Protein AF-A0A969NCQ9-F1 (afdb_monomer)

Structure (mmCIF, N/CA/C/O backbone):
data_AF-A0A969NCQ9-F1
#
_entry.id   AF-A0A969NCQ9-F1
#
loop_
_atom_site.group_PDB
_atom_site.id
_atom_site.type_symbol
_atom_site.label_atom_id
_atom_site.label_alt_id
_atom_site.label_comp_id
_atom_site.label_asym_id
_atom_site.label_entity_id
_atom_site.label_seq_id
_atom_site.pdbx_PDB_ins_code
_atom_site.Cartn_x
_atom_site.Cartn_y
_atom_site.Cartn_z
_atom_site.occupancy
_atom_site.B_iso_or_equiv
_atom_site.auth_seq_id
_atom_site.auth_comp_id
_atom_site.auth_asym_id
_atom_site.auth_atom_id
_atom_site.pdbx_PDB_model_num
ATOM 1 N N . MET A 1 1 ? -3.007 -44.197 -0.235 1.00 37.41 1 MET A N 1
ATOM 2 C CA . MET A 1 1 ? -2.832 -43.528 -1.539 1.00 37.41 1 MET A CA 1
ATOM 3 C C . MET A 1 1 ? -3.555 -42.195 -1.434 1.00 37.41 1 MET A C 1
ATOM 5 O O . MET A 1 1 ? -4.775 -42.187 -1.460 1.00 37.41 1 MET A O 1
ATOM 9 N N . ALA A 1 2 ? -2.836 -41.114 -1.125 1.00 36.47 2 ALA A N 1
ATOM 10 C CA . ALA A 1 2 ? -3.434 -39.788 -0.975 1.00 36.47 2 ALA A CA 1
ATOM 11 C C . ALA A 1 2 ? -3.384 -39.079 -2.333 1.00 36.47 2 ALA A C 1
ATOM 13 O O . ALA A 1 2 ? -2.314 -38.969 -2.929 1.00 36.47 2 ALA A O 1
ATOM 14 N N . LEU A 1 3 ? -4.547 -38.668 -2.830 1.00 33.31 3 LEU A N 1
ATOM 15 C CA . LEU A 1 3 ? -4.682 -37.851 -4.029 1.00 33.31 3 LEU A CA 1
ATOM 16 C C . LEU A 1 3 ? -4.401 -36.399 -3.612 1.00 33.31 3 LEU A C 1
ATOM 18 O O . LEU A 1 3 ? -5.143 -35.843 -2.807 1.00 33.31 3 LEU A O 1
ATOM 22 N N . VAL A 1 4 ? -3.314 -35.806 -4.103 1.00 34.50 4 VAL A N 1
ATOM 23 C CA . VAL A 1 4 ? -3.016 -34.383 -3.886 1.00 34.50 4 VAL A CA 1
ATOM 24 C C . VAL A 1 4 ? -3.637 -33.607 -5.042 1.00 34.50 4 VAL A C 1
ATOM 26 O O . VAL A 1 4 ? -3.100 -33.600 -6.148 1.00 34.50 4 VAL A O 1
ATOM 29 N N . THR A 1 5 ? -4.782 -32.973 -4.808 1.00 33.50 5 THR A N 1
ATOM 30 C CA . THR A 1 5 ? -5.320 -31.947 -5.708 1.00 33.50 5 THR A CA 1
ATOM 31 C C . THR A 1 5 ? -4.762 -30.594 -5.282 1.00 33.50 5 THR A C 1
ATOM 33 O O . THR A 1 5 ? -4.817 -30.238 -4.108 1.00 33.50 5 THR A O 1
ATOM 36 N N . HIS A 1 6 ? -4.164 -29.875 -6.230 1.00 39.66 6 HIS A N 1
ATOM 37 C CA . HIS A 1 6 ? -3.589 -28.549 -6.019 1.00 39.66 6 HIS A CA 1
ATOM 38 C C . HIS A 1 6 ? -4.643 -27.549 -5.505 1.00 39.66 6 HIS A C 1
ATOM 40 O O . HIS A 1 6 ? -5.793 -27.604 -5.934 1.00 39.66 6 HIS A O 1
ATOM 46 N N . ASN A 1 7 ? -4.184 -26.610 -4.670 1.00 40.75 7 ASN A N 1
ATOM 47 C CA . ASN A 1 7 ? -4.812 -25.338 -4.269 1.00 40.75 7 ASN A CA 1
ATOM 48 C C . ASN A 1 7 ? -5.559 -25.189 -2.938 1.00 40.75 7 ASN A C 1
ATOM 50 O O . ASN A 1 7 ? -6.128 -24.124 -2.732 1.00 40.75 7 ASN A O 1
ATOM 54 N N . GLU A 1 8 ? -5.439 -26.091 -1.962 1.00 42.38 8 GLU A N 1
ATOM 55 C CA . GLU A 1 8 ? -5.785 -25.710 -0.581 1.00 42.38 8 GLU A CA 1
ATOM 56 C C . GLU A 1 8 ? -4.745 -26.191 0.432 1.00 42.38 8 GLU A C 1
ATOM 58 O O . GLU A 1 8 ? -4.341 -27.353 0.458 1.00 42.38 8 GLU A O 1
ATOM 63 N N . SER A 1 9 ? -4.300 -25.263 1.280 1.00 48.94 9 SER A N 1
ATOM 64 C CA . SER A 1 9 ? -3.399 -25.440 2.424 1.00 48.94 9 SER A CA 1
ATOM 65 C C . SER A 1 9 ? -4.091 -26.186 3.578 1.00 48.94 9 SER A C 1
ATOM 67 O O . SER A 1 9 ? -4.134 -25.729 4.722 1.00 48.94 9 SER A O 1
ATOM 69 N N . ILE A 1 10 ? -4.652 -27.355 3.264 1.00 50.53 10 ILE A N 1
ATOM 70 C CA . ILE A 1 10 ? -5.354 -28.232 4.195 1.00 50.53 10 ILE A CA 1
ATOM 71 C C . ILE A 1 10 ? -4.662 -29.593 4.196 1.00 50.53 10 ILE A C 1
ATOM 73 O O . ILE A 1 10 ? -4.595 -30.283 3.180 1.00 50.53 10 ILE A O 1
ATOM 77 N N . LEU A 1 11 ? -4.162 -29.996 5.363 1.00 53.16 11 LEU A N 1
ATOM 78 C CA . LEU A 1 11 ? -3.717 -31.366 5.601 1.00 53.16 11 LEU A CA 1
ATOM 79 C C . LEU A 1 11 ? -4.838 -32.135 6.297 1.00 53.16 11 LEU A C 1
ATOM 81 O O . LEU A 1 11 ? -5.442 -31.647 7.252 1.00 53.16 11 LEU A O 1
ATOM 85 N N . SER A 1 12 ? -5.099 -33.356 5.835 1.00 46.34 12 SER A N 1
ATOM 86 C CA . SER A 1 12 ? -5.949 -34.307 6.549 1.00 46.34 12 SER A CA 1
ATOM 87 C C . SER A 1 12 ? -5.076 -35.179 7.446 1.00 46.34 12 SER A C 1
ATOM 89 O O . SER A 1 12 ? -4.226 -35.919 6.948 1.00 46.34 12 SER A O 1
ATOM 91 N N . LEU A 1 13 ? -5.297 -35.116 8.760 1.00 47.00 13 LEU A N 1
ATOM 92 C CA . LEU A 1 13 ? -4.753 -36.084 9.711 1.00 47.00 13 LEU A CA 1
ATOM 93 C C . LEU A 1 13 ? -5.924 -36.774 10.412 1.00 47.00 13 LEU A C 1
ATOM 95 O O . LEU A 1 13 ? -6.706 -36.129 11.104 1.00 47.00 13 LEU A O 1
ATOM 99 N N . ASN A 1 14 ? -6.066 -38.085 10.213 1.00 66.56 14 ASN A N 1
ATOM 100 C CA . ASN A 1 14 ? -7.144 -38.897 10.796 1.00 66.56 14 ASN A CA 1
ATOM 101 C C . ASN A 1 14 ? -8.564 -38.350 10.533 1.00 66.56 14 ASN A C 1
ATOM 103 O O . ASN A 1 14 ? -9.433 -38.429 11.397 1.00 66.56 14 ASN A O 1
ATOM 107 N N . GLY A 1 15 ? -8.804 -37.775 9.349 1.00 65.06 15 GLY A N 1
ATOM 108 C CA . GLY A 1 15 ? -10.115 -37.225 8.981 1.00 65.06 15 GLY A CA 1
ATOM 109 C C . GLY A 1 15 ? -10.409 -35.830 9.543 1.00 65.06 15 GLY A C 1
ATOM 110 O O . GLY A 1 15 ? -11.469 -35.283 9.255 1.00 65.06 15 GLY A O 1
ATOM 111 N N . ILE A 1 16 ? -9.474 -35.226 10.283 1.00 62.09 16 ILE A N 1
ATOM 112 C CA . ILE A 1 16 ? -9.553 -33.830 10.718 1.00 62.09 16 ILE A CA 1
ATOM 113 C C . ILE A 1 16 ? -8.814 -32.968 9.695 1.00 62.09 16 ILE A C 1
ATOM 115 O O . ILE A 1 16 ? -7.641 -33.207 9.398 1.00 62.09 16 ILE A O 1
ATOM 119 N N . LEU A 1 17 ? -9.512 -31.969 9.152 1.00 58.06 17 LEU A N 1
ATOM 120 C CA . LEU A 1 17 ? -8.912 -30.935 8.316 1.00 58.06 17 LEU A CA 1
ATOM 121 C C . LEU A 1 17 ? -8.164 -29.962 9.229 1.00 58.06 17 LEU A C 1
ATOM 123 O O . LEU A 1 17 ? -8.775 -29.228 10.004 1.00 58.06 17 LEU A O 1
ATOM 127 N N . ILE A 1 18 ? -6.838 -29.972 9.152 1.00 49.75 18 ILE A N 1
ATOM 128 C CA . ILE A 1 18 ? -5.992 -29.013 9.853 1.00 49.75 18 ILE A CA 1
ATOM 129 C C . ILE A 1 18 ? -5.684 -27.897 8.860 1.00 49.75 18 ILE A C 1
ATOM 131 O O . ILE A 1 18 ? -4.957 -28.104 7.884 1.00 49.75 18 ILE A O 1
ATOM 135 N N . LYS A 1 19 ? -6.242 -26.708 9.110 1.00 51.62 19 LYS A N 1
ATOM 136 C CA . LYS A 1 19 ? -5.801 -25.484 8.440 1.00 51.62 19 LYS A CA 1
ATOM 137 C C . LYS A 1 19 ? -4.387 -25.204 8.939 1.00 51.62 19 LYS A C 1
ATOM 139 O O . LYS A 1 19 ? -4.197 -24.981 10.136 1.00 51.62 19 LYS A O 1
ATOM 144 N N . LEU A 1 20 ? -3.397 -25.289 8.050 1.00 48.31 20 LEU A N 1
ATOM 145 C CA . LEU A 1 20 ? -2.032 -24.894 8.395 1.00 48.31 20 LEU A CA 1
ATOM 146 C C . LEU A 1 20 ? -2.060 -23.444 8.913 1.00 48.31 20 LEU A C 1
ATOM 148 O O . LEU A 1 20 ? -2.846 -22.643 8.394 1.00 48.31 20 LEU A O 1
ATOM 152 N N . PRO A 1 21 ? -1.260 -23.094 9.939 1.00 46.47 21 PRO A N 1
ATOM 153 C CA . PRO A 1 21 ? -1.206 -21.720 10.416 1.00 46.47 21 PRO A CA 1
ATOM 154 C C . PRO A 1 21 ? -0.873 -20.808 9.233 1.00 46.47 21 PRO A C 1
ATOM 156 O O . PRO A 1 21 ? 0.060 -21.090 8.476 1.00 46.47 21 PRO A O 1
ATOM 159 N N . LEU A 1 22 ? -1.677 -19.754 9.042 1.00 51.75 22 LEU A N 1
ATOM 160 C CA . LEU A 1 22 ? -1.402 -18.747 8.022 1.00 51.75 22 LEU A CA 1
ATOM 161 C C . LEU A 1 22 ? 0.038 -18.263 8.194 1.00 51.75 22 LEU A C 1
ATOM 163 O O . LEU A 1 22 ? 0.516 -18.082 9.316 1.00 51.75 22 LEU A O 1
ATOM 167 N N . LYS A 1 23 ? 0.728 -18.048 7.075 1.00 51.56 23 LYS A N 1
ATOM 168 C CA . LYS A 1 23 ? 2.059 -17.453 7.067 1.00 51.56 23 LYS A CA 1
ATOM 169 C C . LYS A 1 23 ? 1.914 -15.981 7.462 1.00 51.56 23 LYS A C 1
ATOM 171 O O . LYS A 1 23 ? 1.743 -15.120 6.605 1.00 51.56 23 LYS A O 1
ATOM 176 N N . ILE A 1 24 ? 1.903 -15.705 8.763 1.00 56.97 24 ILE A N 1
ATOM 177 C CA . ILE A 1 24 ? 1.955 -14.344 9.292 1.00 56.97 24 ILE A CA 1
ATOM 178 C C . ILE A 1 24 ? 3.405 -13.899 9.136 1.00 56.97 24 ILE A C 1
ATOM 180 O O . ILE A 1 24 ? 4.281 -14.372 9.855 1.00 56.97 24 ILE A O 1
ATOM 184 N N . LYS A 1 25 ? 3.662 -13.050 8.144 1.00 74.00 25 LYS A N 1
ATOM 185 C CA . LYS A 1 25 ? 4.915 -12.307 8.047 1.00 74.00 25 LYS A CA 1
ATOM 186 C C . LYS A 1 25 ? 4.631 -10.881 8.470 1.00 74.00 25 LYS A C 1
ATOM 188 O O . LYS A 1 25 ? 3.721 -10.258 7.922 1.00 74.00 25 LYS A O 1
ATOM 193 N N . GLU A 1 26 ? 5.393 -10.373 9.425 1.00 89.88 26 GLU A N 1
ATOM 194 C CA . GLU A 1 26 ? 5.313 -8.958 9.751 1.00 89.88 26 GLU A CA 1
ATOM 195 C C . GLU A 1 26 ? 5.930 -8.161 8.598 1.00 89.88 26 GLU A C 1
ATOM 197 O O . GLU A 1 26 ? 7.025 -8.464 8.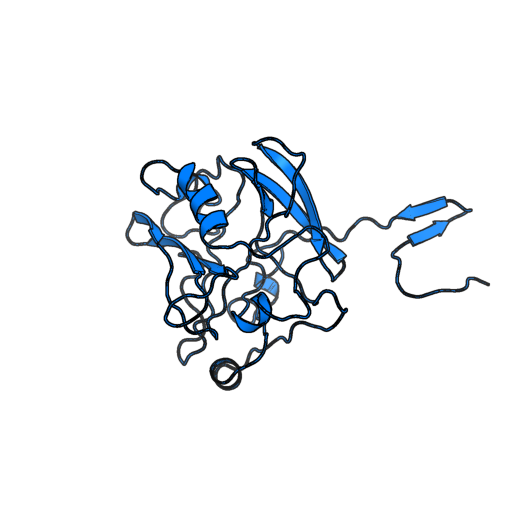130 1.00 89.88 26 GLU A O 1
ATOM 202 N N . VAL A 1 27 ? 5.190 -7.191 8.069 1.00 95.12 27 VAL A N 1
ATOM 203 C CA . VAL A 1 27 ? 5.648 -6.371 6.943 1.00 95.12 27 VAL A CA 1
ATOM 204 C C . VAL A 1 27 ? 6.540 -5.267 7.479 1.00 95.12 27 VAL A C 1
ATOM 206 O O . VAL A 1 27 ? 6.056 -4.475 8.275 1.00 95.12 27 VAL A O 1
ATOM 209 N N . LYS A 1 28 ? 7.783 -5.159 6.998 1.00 96.69 28 LYS A N 1
ATOM 210 C CA . LYS A 1 28 ? 8.692 -4.051 7.318 1.00 96.69 28 LYS A CA 1
ATOM 211 C C . LYS A 1 28 ? 8.273 -2.789 6.556 1.00 96.69 28 LYS A C 1
ATOM 213 O O . LYS A 1 28 ? 7.539 -1.983 7.114 1.00 96.69 28 LYS A O 1
ATOM 218 N N . TYR A 1 29 ? 8.627 -2.663 5.275 1.00 98.06 29 TYR A N 1
ATOM 219 C CA . TYR A 1 29 ? 8.169 -1.565 4.407 1.00 98.06 29 TYR A CA 1
ATOM 220 C C . TYR A 1 29 ? 7.165 -2.008 3.334 1.00 98.06 29 TYR A C 1
ATOM 222 O O . TYR A 1 29 ? 6.459 -1.169 2.776 1.00 98.06 29 TYR A O 1
ATOM 230 N N . GLY A 1 30 ? 7.044 -3.313 3.081 1.00 98.25 30 GLY A N 1
ATOM 231 C CA . GLY A 1 30 ? 6.238 -3.847 1.982 1.00 98.25 30 GLY A CA 1
ATOM 232 C C . GLY A 1 30 ? 6.909 -3.657 0.621 1.00 98.25 30 GLY A C 1
ATOM 233 O O . GLY A 1 30 ? 8.113 -3.416 0.539 1.00 98.25 30 GLY A O 1
ATOM 234 N N . TYR A 1 31 ? 6.130 -3.805 -0.450 1.00 98.62 31 TYR A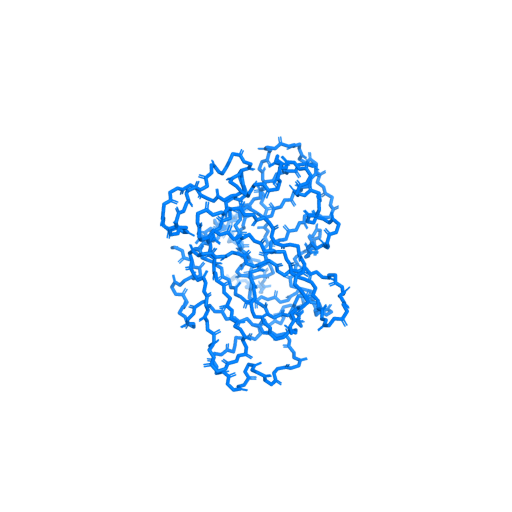 N 1
ATOM 235 C CA . TYR A 1 31 ? 6.598 -3.522 -1.808 1.00 98.62 31 TYR A CA 1
ATOM 236 C C . TYR A 1 31 ? 6.151 -2.133 -2.269 1.00 98.62 31 TYR A C 1
ATOM 238 O O . TYR A 1 31 ? 5.121 -1.609 -1.840 1.00 98.62 31 TYR A O 1
ATOM 246 N N . LEU A 1 32 ? 6.917 -1.582 -3.204 1.00 98.56 32 LEU A N 1
ATOM 247 C CA . LEU A 1 32 ? 6.599 -0.382 -3.960 1.00 98.56 32 LEU A CA 1
ATOM 248 C C . LEU A 1 32 ? 6.029 -0.801 -5.315 1.00 98.56 32 LEU A C 1
ATOM 250 O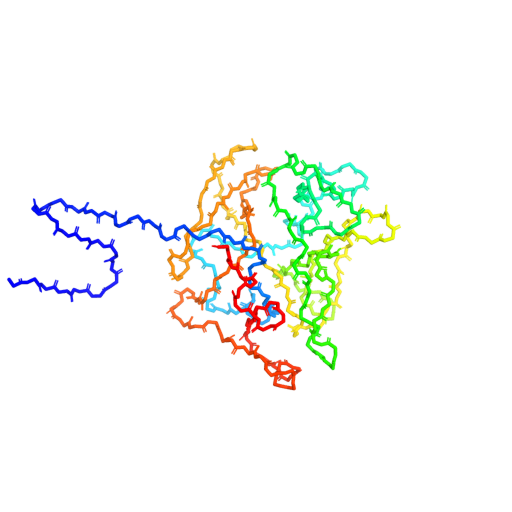 O . LEU A 1 32 ? 6.673 -1.549 -6.046 1.00 98.56 32 LEU A O 1
ATOM 254 N N . TYR A 1 33 ? 4.833 -0.325 -5.647 1.00 98.31 33 TYR A N 1
ATOM 255 C CA . TYR A 1 33 ? 4.106 -0.647 -6.874 1.00 98.31 33 TYR A CA 1
ATOM 256 C C . TYR A 1 33 ? 3.938 0.605 -7.727 1.00 98.31 33 TYR A C 1
ATOM 258 O O . TYR A 1 33 ? 3.664 1.693 -7.209 1.00 98.31 33 TYR A O 1
ATOM 266 N N . ASN A 1 34 ? 4.057 0.443 -9.041 1.00 96.25 34 ASN A N 1
ATOM 267 C CA . ASN A 1 34 ? 3.700 1.496 -9.986 1.00 96.25 34 ASN A CA 1
ATOM 268 C C . ASN A 1 34 ? 2.167 1.600 -10.161 1.00 96.25 34 ASN A C 1
ATOM 270 O O . ASN A 1 34 ? 1.417 0.711 -9.742 1.00 96.25 34 ASN A O 1
ATOM 274 N N . SER A 1 35 ? 1.673 2.678 -10.782 1.00 95.19 35 SER A N 1
ATOM 275 C CA . SER A 1 35 ? 0.229 2.868 -10.995 1.00 95.19 35 SER A CA 1
ATOM 276 C C . SER A 1 35 ? -0.375 1.754 -11.846 1.00 95.19 35 SER A C 1
ATOM 278 O O . SER A 1 35 ? -1.494 1.316 -11.589 1.00 95.19 35 SER A O 1
ATOM 280 N N . PHE A 1 36 ? 0.364 1.260 -12.842 1.00 96.31 36 PHE A N 1
ATOM 281 C CA . PHE A 1 36 ? -0.119 0.212 -13.738 1.00 96.31 36 PHE A CA 1
ATOM 282 C C . PHE A 1 36 ? -0.460 -1.080 -12.989 1.00 96.31 36 PHE A C 1
ATOM 284 O O . PHE A 1 36 ? -1.421 -1.745 -13.358 1.00 96.31 36 PHE A O 1
ATOM 291 N N . ALA A 1 37 ? 0.270 -1.425 -11.922 1.00 98.06 37 ALA A N 1
ATOM 292 C CA . ALA A 1 37 ? -0.047 -2.591 -11.099 1.00 98.06 37 ALA A CA 1
ATOM 293 C C . ALA A 1 37 ? -1.336 -2.385 -10.298 1.00 98.06 37 ALA A C 1
ATOM 295 O O . ALA A 1 37 ? -2.136 -3.306 -10.149 1.00 98.06 37 ALA A O 1
ATOM 296 N N . VAL A 1 38 ? -1.534 -1.160 -9.823 1.00 96.50 38 VAL A N 1
ATOM 297 C CA . VAL A 1 38 ? -2.662 -0.744 -8.990 1.00 96.50 38 VAL A CA 1
ATOM 298 C C . VAL A 1 38 ? -3.982 -0.730 -9.760 1.00 96.50 38 VAL A C 1
ATOM 300 O O . VAL A 1 38 ? -5.026 -1.050 -9.190 1.00 96.50 38 VAL A O 1
ATOM 303 N N . VAL A 1 39 ? -3.943 -0.380 -11.048 1.00 96.38 39 VAL A N 1
ATOM 304 C CA . VAL A 1 39 ? -5.138 -0.275 -11.905 1.00 96.38 39 VAL A CA 1
ATOM 305 C C . VAL A 1 39 ? -5.285 -1.408 -12.916 1.00 96.38 39 VAL A C 1
ATOM 307 O O . VAL A 1 39 ? -6.169 -1.363 -13.772 1.00 96.38 39 VAL A O 1
ATOM 310 N N . ASP A 1 40 ? -4.432 -2.427 -12.826 1.00 98.25 40 ASP A N 1
ATOM 311 C CA . ASP A 1 40 ? -4.492 -3.594 -13.699 1.00 98.25 40 ASP A CA 1
ATOM 312 C C . ASP A 1 40 ? -5.845 -4.311 -13.559 1.00 98.25 40 ASP A C 1
ATOM 314 O O . ASP A 1 40 ? -6.331 -4.567 -12.454 1.00 98.25 40 ASP A O 1
ATOM 318 N N . ALA A 1 41 ? -6.444 -4.691 -14.689 1.00 97.81 41 ALA A N 1
ATOM 319 C CA . ALA A 1 41 ? -7.736 -5.375 -14.727 1.00 97.81 41 ALA A CA 1
ATOM 320 C C . ALA A 1 41 ? -7.718 -6.761 -14.055 1.00 97.81 41 ALA A C 1
ATOM 322 O O . ALA A 1 41 ? -8.776 -7.280 -13.695 1.00 97.81 41 ALA A O 1
ATOM 323 N N . ARG A 1 42 ? -6.536 -7.367 -13.881 1.00 98.38 42 ARG A N 1
ATOM 324 C CA . ARG A 1 42 ? -6.363 -8.635 -13.159 1.00 98.38 42 ARG A CA 1
ATOM 325 C C . ARG A 1 42 ? -6.505 -8.478 -11.642 1.00 98.38 42 ARG A C 1
ATOM 327 O O . ARG A 1 42 ? -6.676 -9.490 -10.970 1.00 98.38 42 ARG A O 1
ATOM 334 N N . ASP A 1 43 ? -6.500 -7.237 -11.148 1.00 98.12 43 ASP A N 1
ATOM 335 C CA . ASP A 1 43 ? -6.769 -6.808 -9.772 1.00 98.12 43 ASP A CA 1
ATOM 336 C C . ASP A 1 43 ? -5.806 -7.405 -8.731 1.00 98.12 43 ASP A C 1
ATOM 338 O O . ASP A 1 43 ? -5.819 -8.597 -8.434 1.00 98.12 43 ASP A O 1
ATOM 342 N N . MET A 1 44 ? -4.966 -6.562 -8.131 1.00 98.12 44 MET A N 1
ATOM 343 C CA . MET A 1 44 ? -4.012 -6.986 -7.097 1.00 98.12 44 MET A CA 1
ATOM 344 C C . MET A 1 44 ? -4.669 -7.303 -5.743 1.00 98.12 44 MET A C 1
ATOM 346 O O . MET A 1 44 ? -3.986 -7.641 -4.786 1.00 98.12 44 MET A O 1
ATOM 350 N N . THR A 1 45 ? -5.987 -7.154 -5.618 1.00 98.19 45 THR A N 1
ATOM 351 C CA . THR A 1 45 ? -6.704 -7.345 -4.355 1.00 98.19 45 THR A CA 1
ATOM 352 C C . THR A 1 45 ? -7.518 -8.631 -4.365 1.00 98.19 45 THR A C 1
ATOM 354 O O . THR A 1 45 ? -8.046 -9.037 -5.402 1.00 98.19 45 THR A O 1
ATOM 357 N N . ASN A 1 46 ? -7.697 -9.260 -3.207 1.00 97.06 46 ASN A N 1
ATOM 358 C CA . ASN A 1 46 ? -8.649 -10.358 -3.057 1.00 97.06 46 ASN A CA 1
ATOM 359 C C . ASN A 1 46 ? -10.101 -9.833 -2.974 1.00 97.06 46 ASN A C 1
ATOM 361 O O . ASN A 1 46 ? -10.353 -8.647 -2.756 1.00 97.06 46 ASN A O 1
ATOM 365 N N . VAL A 1 47 ? -11.078 -10.722 -3.152 1.00 96.75 47 VAL A N 1
ATOM 366 C CA . VAL A 1 47 ? -12.513 -10.411 -3.159 1.00 96.75 47 VAL A CA 1
ATOM 367 C C . VAL A 1 47 ? -12.930 -9.646 -1.897 1.00 96.75 47 VAL A C 1
ATOM 369 O O . VAL A 1 47 ? -12.589 -10.014 -0.774 1.00 96.75 47 VAL A O 1
ATOM 372 N N . GLY A 1 48 ? -13.716 -8.583 -2.089 1.00 97.88 48 GLY A N 1
ATOM 373 C CA . GLY A 1 48 ? -14.221 -7.734 -1.005 1.00 97.88 48 GLY A CA 1
ATOM 374 C C . GLY A 1 48 ? -13.271 -6.608 -0.587 1.00 97.88 48 GLY A C 1
ATOM 375 O O . GLY A 1 48 ? -13.637 -5.804 0.272 1.00 97.88 48 GLY A O 1
ATOM 376 N N . TRP A 1 49 ? -12.096 -6.516 -1.208 1.00 98.69 49 TRP A N 1
ATOM 377 C CA . TRP A 1 49 ? -11.110 -5.463 -0.987 1.00 98.69 49 TRP A CA 1
ATOM 378 C C . TRP A 1 49 ? -10.901 -4.634 -2.249 1.00 98.69 49 TRP A C 1
ATOM 380 O O . TRP A 1 49 ? -11.288 -5.025 -3.346 1.00 98.69 49 TRP A O 1
ATOM 390 N N . THR A 1 50 ? -10.344 -3.441 -2.077 1.00 98.50 50 THR A N 1
ATOM 391 C CA . THR A 1 50 ? -9.990 -2.555 -3.181 1.00 98.50 50 THR A CA 1
ATOM 392 C C . THR A 1 50 ? -8.810 -1.680 -2.793 1.00 98.50 50 THR A C 1
ATOM 394 O O . THR A 1 50 ? -8.638 -1.318 -1.626 1.00 98.50 50 THR A O 1
ATOM 397 N N . VAL A 1 51 ? -8.038 -1.262 -3.793 1.00 98.31 51 VAL A N 1
ATOM 398 C CA . VAL A 1 51 ? -7.169 -0.092 -3.659 1.00 98.31 51 VAL A CA 1
ATOM 399 C C . VAL A 1 51 ? -8.061 1.129 -3.375 1.00 98.31 51 VAL A C 1
ATOM 401 O O . VAL A 1 51 ? -9.119 1.259 -4.011 1.00 98.31 51 VAL A O 1
ATOM 404 N N . PRO A 1 52 ? -7.691 1.993 -2.418 1.00 97.06 52 PRO A N 1
ATOM 405 C CA . PRO A 1 52 ? -8.441 3.192 -2.078 1.00 97.06 52 PRO A CA 1
ATOM 406 C C . PRO A 1 52 ? -8.451 4.211 -3.213 1.00 97.06 52 PRO A C 1
ATOM 408 O O . PRO A 1 52 ? -7.558 4.273 -4.061 1.00 97.06 52 PRO A O 1
ATOM 411 N N . THR A 1 53 ? -9.496 5.021 -3.203 1.00 95.31 53 THR A N 1
ATOM 412 C CA . THR A 1 53 ? -9.620 6.251 -3.982 1.00 95.31 53 THR A CA 1
ATOM 413 C C . THR A 1 53 ? -9.137 7.454 -3.169 1.00 95.31 53 THR A C 1
ATOM 415 O O . THR A 1 53 ? -8.798 7.340 -1.993 1.00 95.31 53 THR A O 1
ATOM 418 N N . GLU A 1 54 ? -9.117 8.625 -3.792 1.00 92.38 54 GLU A N 1
ATOM 419 C CA . GLU A 1 54 ? -8.866 9.902 -3.130 1.00 92.38 54 GLU A CA 1
ATOM 420 C C . GLU A 1 54 ? -9.923 10.193 -2.061 1.00 92.38 54 GLU A C 1
ATOM 422 O O . GLU A 1 54 ? -9.551 10.553 -0.952 1.00 92.38 54 GLU A O 1
ATOM 427 N N . GLU A 1 55 ? -11.209 9.958 -2.336 1.00 93.31 55 GLU A N 1
ATOM 428 C CA . GLU A 1 55 ? -12.288 10.135 -1.347 1.00 93.31 55 GLU A CA 1
ATOM 429 C C . GLU A 1 55 ? -12.103 9.218 -0.126 1.00 93.31 55 GLU A C 1
ATOM 431 O O . GLU A 1 55 ? -12.362 9.605 1.019 1.00 93.31 55 GLU A O 1
ATOM 436 N N . ASP A 1 56 ? -11.590 8.005 -0.354 1.00 95.94 56 ASP A N 1
ATOM 437 C CA . ASP A 1 56 ? -11.262 7.085 0.734 1.00 95.94 56 ASP A CA 1
ATOM 438 C C . ASP A 1 56 ? -10.126 7.654 1.598 1.00 95.94 56 ASP A C 1
ATOM 440 O O . ASP A 1 56 ? -10.208 7.623 2.825 1.00 95.94 56 ASP A O 1
ATOM 444 N N . MET A 1 57 ? -9.089 8.226 0.979 1.00 94.25 57 MET A N 1
ATOM 445 C CA . MET A 1 57 ? -7.993 8.873 1.709 1.00 94.25 57 MET A CA 1
ATOM 446 C C . MET A 1 57 ? -8.443 10.163 2.410 1.00 94.25 57 MET A C 1
ATOM 448 O O . MET A 1 57 ? -8.074 10.399 3.555 1.00 94.25 57 MET A O 1
ATOM 452 N N . GLN A 1 58 ? -9.321 10.963 1.808 1.00 91.75 58 GLN A N 1
ATOM 453 C CA . GLN A 1 58 ? -9.912 12.133 2.469 1.00 91.75 58 GLN A CA 1
ATOM 454 C C . GLN A 1 58 ? -10.699 11.734 3.727 1.00 91.75 58 GLN A C 1
ATOM 456 O O . GLN A 1 58 ? -10.698 12.461 4.721 1.00 91.75 58 GLN A O 1
ATOM 461 N N . SER A 1 59 ? -11.304 10.541 3.742 1.00 93.19 59 SER A N 1
ATOM 462 C CA . SER A 1 59 ? -11.986 10.013 4.930 1.00 93.19 59 SER A CA 1
ATOM 463 C C . SER A 1 59 ? -11.026 9.715 6.090 1.00 93.19 59 SER A C 1
ATOM 465 O O . SER A 1 59 ? -11.433 9.842 7.24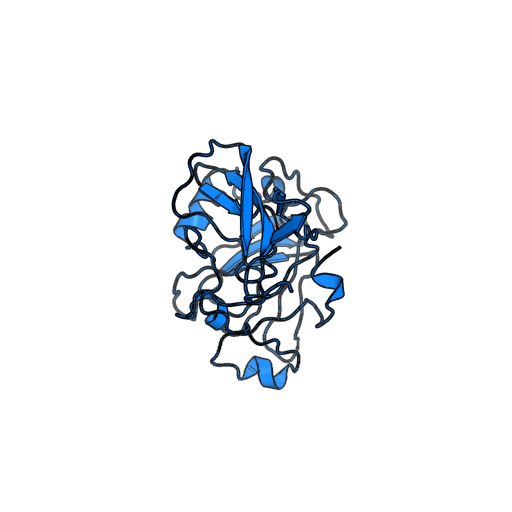7 1.00 93.19 59 SER A O 1
ATOM 467 N N . ILE A 1 60 ? -9.763 9.354 5.813 1.00 91.19 60 ILE A N 1
ATOM 468 C CA . ILE A 1 60 ? -8.728 9.207 6.852 1.00 91.19 60 ILE A CA 1
ATOM 469 C C . ILE A 1 60 ? -8.186 10.566 7.302 1.00 91.19 60 ILE A C 1
ATOM 471 O O . ILE A 1 60 ? -7.928 10.768 8.483 1.00 91.19 60 ILE A O 1
ATOM 475 N N . GLN A 1 61 ? -8.067 11.529 6.390 1.00 89.81 61 GLN A N 1
ATOM 476 C CA . GLN A 1 61 ? -7.614 12.882 6.712 1.00 89.81 61 GLN A CA 1
ATOM 477 C C . GLN A 1 61 ? -8.630 13.629 7.586 1.00 89.81 61 GLN A C 1
ATOM 479 O O . GLN A 1 61 ? -8.244 14.355 8.495 1.00 89.81 61 GLN A O 1
ATOM 484 N N . ALA A 1 62 ? -9.927 13.389 7.379 1.00 91.25 62 ALA A N 1
ATOM 485 C CA . ALA A 1 62 ? -11.009 14.017 8.136 1.00 91.25 62 ALA A CA 1
ATOM 486 C C . ALA A 1 62 ? -11.017 13.681 9.641 1.00 91.25 62 ALA A C 1
ATOM 488 O O . ALA A 1 62 ? -11.686 14.371 10.409 1.00 91.25 62 ALA A O 1
ATOM 489 N N . VAL A 1 63 ? -10.296 12.638 10.077 1.00 91.19 63 VAL A N 1
ATOM 490 C CA . VAL A 1 63 ? -10.126 12.326 11.508 1.00 91.19 63 VAL A CA 1
ATOM 491 C C . VAL A 1 63 ? -8.868 12.942 12.125 1.00 91.19 63 VAL A C 1
ATOM 493 O O . VAL A 1 63 ? -8.644 12.787 13.325 1.00 91.19 63 VAL A O 1
ATOM 496 N N . LEU A 1 64 ? -8.049 13.634 11.330 1.00 90.19 64 LEU A N 1
ATOM 497 C CA . LEU A 1 64 ? -6.843 14.313 11.792 1.00 90.19 64 LEU A CA 1
ATOM 498 C C . LEU A 1 64 ? -7.153 15.762 12.170 1.00 90.19 64 LEU A C 1
ATOM 500 O O . LEU A 1 64 ? -7.939 16.450 11.519 1.00 90.19 64 LEU A O 1
ATOM 504 N N . THR A 1 65 ? -6.481 16.258 13.205 1.00 86.56 65 THR A N 1
ATOM 505 C CA . THR A 1 65 ? -6.528 17.677 13.572 1.00 86.56 65 THR A CA 1
ATOM 506 C C . THR A 1 65 ? -5.463 18.426 12.775 1.00 86.56 65 THR A C 1
ATOM 508 O O . THR A 1 65 ? -4.311 18.006 12.760 1.00 86.56 65 THR A O 1
ATOM 511 N N . ASN A 1 66 ? -5.830 19.529 12.113 1.00 79.81 66 ASN A N 1
ATOM 512 C CA . ASN A 1 66 ? -4.910 20.383 11.339 1.00 79.81 66 ASN A CA 1
ATOM 513 C C . ASN A 1 66 ? -4.048 19.639 10.293 1.00 79.81 66 ASN A C 1
ATOM 515 O O . ASN A 1 66 ? -2.959 20.101 9.967 1.00 79.81 66 ASN A O 1
ATOM 519 N N . ASN A 1 67 ? -4.522 18.503 9.763 1.00 72.94 67 ASN A N 1
ATOM 520 C CA . ASN A 1 67 ? -3.774 17.632 8.841 1.00 72.94 67 ASN A CA 1
ATOM 521 C C . ASN A 1 67 ? -2.439 17.097 9.393 1.00 72.94 67 ASN A C 1
ATOM 523 O O . ASN A 1 67 ? -1.561 16.700 8.624 1.00 72.94 67 ASN A O 1
ATOM 527 N N . GLU A 1 68 ? -2.288 17.047 10.716 1.00 86.00 68 GLU A N 1
ATOM 528 C CA . GLU A 1 68 ? -1.111 16.462 11.347 1.00 86.00 68 GLU A CA 1
ATOM 529 C C . GLU A 1 68 ? -1.151 14.934 11.242 1.00 86.00 68 GLU A C 1
ATOM 531 O O . GLU A 1 68 ? -2.087 14.281 11.710 1.00 86.00 68 GLU A O 1
ATOM 536 N N . ALA A 1 69 ? -0.112 14.346 10.646 1.00 88.06 69 ALA A N 1
ATOM 537 C CA . ALA A 1 69 ? -0.067 12.912 10.365 1.00 88.06 69 ALA A CA 1
ATOM 538 C C . ALA A 1 69 ? 0.329 12.036 11.572 1.00 88.06 69 ALA A C 1
ATOM 540 O O . ALA A 1 69 ? 0.228 10.809 11.491 1.00 88.06 69 ALA A O 1
ATOM 541 N N . PHE A 1 70 ? 0.721 12.637 12.708 1.00 89.31 70 PHE A N 1
ATOM 542 C CA . PHE A 1 70 ? 1.149 11.913 13.916 1.00 89.31 70 PHE A CA 1
ATOM 543 C C . PHE A 1 70 ? 0.238 10.745 14.321 1.00 89.31 70 PHE A C 1
ATOM 545 O O . PHE A 1 70 ? 0.773 9.686 14.654 1.00 89.31 70 PHE A O 1
ATOM 552 N N . PRO A 1 71 ? -1.106 10.875 14.286 1.00 93.50 71 PRO A N 1
ATOM 553 C CA . PRO A 1 71 ? -2.009 9.796 14.682 1.00 93.50 71 PRO A CA 1
ATOM 554 C C . PRO A 1 71 ? -1.930 8.535 13.810 1.00 93.50 71 PRO A C 1
ATOM 556 O O . PRO A 1 71 ? -2.325 7.462 14.267 1.00 93.50 71 PRO A O 1
ATOM 559 N N . LEU A 1 72 ? -1.449 8.661 12.569 1.00 94.25 72 LEU A N 1
ATOM 560 C CA . LEU A 1 72 ? -1.317 7.567 11.601 1.00 94.25 72 LEU A CA 1
ATOM 561 C C . LEU A 1 72 ? 0.070 6.922 11.624 1.00 94.25 72 LEU A C 1
ATOM 563 O O . LEU A 1 72 ? 0.208 5.733 11.335 1.00 94.25 72 LEU A O 1
ATOM 567 N N . MET A 1 73 ? 1.092 7.727 11.907 1.00 93.12 73 MET A N 1
ATOM 568 C CA . MET A 1 73 ? 2.500 7.346 11.862 1.00 93.12 73 MET A CA 1
ATOM 569 C C . MET A 1 73 ? 2.853 6.386 12.992 1.00 93.12 73 MET A C 1
ATOM 571 O O . MET A 1 73 ? 2.439 6.590 14.131 1.00 93.12 73 MET A O 1
ATOM 575 N N . GLU A 1 74 ? 3.649 5.365 12.687 1.00 93.38 74 GLU A N 1
ATOM 576 C CA . GLU A 1 74 ? 4.220 4.469 13.686 1.00 93.38 74 GLU A CA 1
ATOM 577 C C . GLU A 1 74 ? 5.100 5.225 14.688 1.00 93.38 74 GLU A C 1
ATOM 579 O O . GLU A 1 74 ? 5.793 6.184 14.345 1.00 93.38 74 GLU A O 1
ATOM 584 N N . SER A 1 75 ? 5.044 4.801 15.949 1.00 90.56 75 SER A N 1
ATOM 585 C CA . SER A 1 75 ? 5.831 5.401 17.021 1.00 90.56 75 SER A CA 1
ATOM 586 C C . SER A 1 75 ? 7.286 4.949 17.000 1.00 90.56 75 SER A C 1
ATOM 588 O O . SER A 1 75 ? 7.615 3.865 16.529 1.00 90.56 75 SER A O 1
ATOM 590 N N . GLY A 1 76 ? 8.156 5.766 17.594 1.00 88.44 76 GLY A N 1
ATOM 591 C CA . GLY A 1 76 ? 9.599 5.535 17.591 1.00 88.44 76 GLY A CA 1
ATOM 592 C C . GLY A 1 76 ? 10.277 6.056 16.325 1.00 88.44 76 GLY A C 1
ATOM 593 O 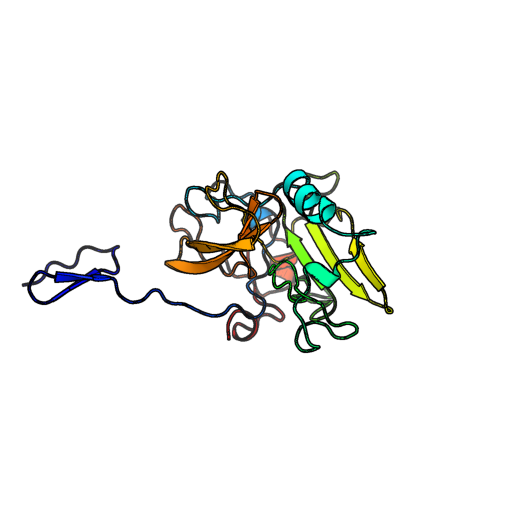O . GLY A 1 76 ? 9.630 6.542 15.402 1.00 88.44 76 GLY A O 1
ATOM 594 N N . THR A 1 77 ? 11.607 5.997 16.321 1.00 87.56 77 THR A N 1
ATOM 595 C CA . THR A 1 77 ? 12.458 6.586 15.273 1.00 87.56 77 THR A CA 1
ATOM 596 C C . THR A 1 77 ? 12.994 5.552 14.283 1.00 87.56 77 THR A C 1
ATOM 598 O O . THR A 1 77 ? 13.878 5.850 13.489 1.00 87.56 77 THR A O 1
ATOM 601 N N . GLU A 1 78 ? 12.526 4.304 14.360 1.00 90.75 78 GLU A N 1
ATOM 602 C CA . GLU A 1 78 ? 12.988 3.236 13.466 1.00 90.75 78 GLU A CA 1
ATOM 603 C C . GLU A 1 78 ? 12.540 3.487 12.020 1.00 90.75 78 GLU A C 1
ATOM 605 O O . GLU A 1 78 ? 13.317 3.302 11.084 1.00 90.75 78 GLU A O 1
ATOM 610 N N . TYR A 1 79 ? 11.302 3.962 11.860 1.00 92.81 79 TYR A N 1
ATOM 611 C CA . TYR A 1 79 ? 10.647 4.171 10.567 1.00 92.81 79 TYR A CA 1
ATOM 612 C C . TYR A 1 79 ? 10.393 5.645 10.229 1.00 92.81 79 TYR A C 1
ATOM 614 O O . TYR A 1 79 ? 9.785 5.925 9.195 1.00 92.81 79 TYR A O 1
ATOM 622 N N . TRP A 1 80 ? 10.833 6.564 11.097 1.00 91.88 80 TRP A N 1
ATOM 623 C CA . TRP A 1 80 ? 10.713 8.014 10.936 1.00 91.88 80 TRP A CA 1
ATOM 624 C C . TRP A 1 80 ? 11.929 8.719 11.552 1.00 91.88 80 TRP A C 1
ATOM 626 O O . TRP A 1 80 ? 12.148 8.627 12.760 1.00 91.88 80 TRP A O 1
ATOM 636 N N . SER A 1 81 ? 12.734 9.399 10.733 1.00 84.38 81 SER A N 1
ATOM 637 C CA . SER A 1 81 ? 14.035 9.951 11.149 1.00 84.38 81 SER A CA 1
ATOM 638 C C . SER A 1 81 ? 13.925 11.187 12.052 1.00 84.38 81 SER A C 1
ATOM 640 O O . SER A 1 81 ? 14.700 11.324 12.998 1.00 84.38 81 SER A O 1
ATOM 642 N N . ASP A 1 82 ? 12.954 12.065 11.786 1.00 74.06 82 ASP A N 1
ATOM 643 C CA . ASP A 1 82 ? 12.877 13.398 12.405 1.00 74.06 82 ASP A CA 1
ATOM 644 C C . ASP A 1 82 ? 11.784 13.527 13.472 1.00 74.06 82 ASP A C 1
ATOM 646 O O . ASP A 1 82 ? 11.873 14.385 14.356 1.00 74.06 82 ASP A O 1
ATOM 650 N N . ASN A 1 83 ? 10.728 12.712 13.402 1.00 69.94 83 ASN A N 1
ATOM 651 C CA . ASN A 1 83 ? 9.608 12.833 14.323 1.00 69.94 83 ASN A CA 1
ATOM 652 C C . ASN A 1 83 ? 8.857 11.516 14.527 1.00 69.94 83 ASN A C 1
ATOM 654 O O . ASN A 1 83 ? 8.579 10.785 13.581 1.00 69.94 83 ASN A O 1
ATOM 658 N N . VAL A 1 84 ? 8.511 11.224 15.779 1.00 72.19 84 VAL A N 1
ATOM 659 C CA . VAL A 1 84 ? 7.851 9.972 16.149 1.00 72.19 84 VAL A CA 1
ATOM 660 C C . VAL A 1 84 ? 6.341 10.126 16.031 1.00 72.19 84 VAL A C 1
ATOM 662 O O . VAL A 1 84 ? 5.739 11.028 16.615 1.00 72.19 84 VAL A O 1
ATOM 665 N N . GLY A 1 85 ? 5.704 9.221 15.295 1.00 84.81 85 GLY A N 1
ATOM 666 C CA . GLY A 1 85 ? 4.254 9.132 15.284 1.00 84.81 85 GLY A CA 1
ATOM 667 C C . GLY A 1 85 ? 3.690 8.783 16.661 1.00 84.81 85 GLY A C 1
ATOM 668 O O . GLY A 1 85 ? 4.359 8.184 17.506 1.00 84.81 85 GLY A O 1
ATOM 669 N N . THR A 1 86 ? 2.429 9.122 16.907 1.00 90.81 86 THR A N 1
ATOM 670 C CA . THR A 1 86 ? 1.704 8.630 18.091 1.00 90.81 86 THR A CA 1
ATOM 671 C C . THR A 1 86 ? 0.984 7.320 17.810 1.00 90.81 86 THR A C 1
ATOM 673 O O . THR A 1 86 ? 0.642 6.608 18.751 1.00 90.81 86 THR A O 1
ATOM 676 N N . ASN A 1 87 ? 0.736 7.018 16.530 1.00 93.25 87 ASN A N 1
ATOM 677 C CA . ASN A 1 87 ? 0.039 5.829 16.052 1.00 93.25 87 ASN A CA 1
ATOM 678 C C . ASN A 1 87 ? -1.303 5.555 16.754 1.00 93.25 87 ASN A C 1
ATOM 680 O O . ASN A 1 87 ? -1.756 4.413 16.841 1.00 93.25 87 ASN A O 1
ATOM 684 N N . ILE A 1 88 ? -1.951 6.587 17.298 1.00 94.62 88 ILE A N 1
ATOM 685 C CA . ILE A 1 88 ? -3.143 6.411 18.137 1.00 94.62 88 ILE A CA 1
ATOM 686 C C . ILE A 1 88 ? -4.337 5.845 17.350 1.00 94.62 88 ILE A C 1
ATOM 688 O O . ILE A 1 88 ? -5.258 5.292 17.947 1.00 94.62 88 ILE A O 1
ATOM 692 N N . LEU A 1 89 ? -4.319 5.945 16.014 1.00 95.25 89 LEU A N 1
ATOM 693 C CA . LEU A 1 89 ? -5.330 5.345 15.140 1.00 95.25 89 LEU A CA 1
ATOM 694 C C . LEU A 1 89 ? -5.026 3.888 14.756 1.00 95.25 89 LEU A C 1
ATOM 696 O O . LEU A 1 89 ? -5.879 3.239 14.157 1.00 95.25 89 LEU A O 1
ATOM 700 N N . GLY A 1 90 ? -3.834 3.368 15.071 1.00 95.38 90 GLY A N 1
ATOM 701 C CA . GLY A 1 90 ? -3.429 1.997 14.739 1.00 95.38 90 GLY A CA 1
ATOM 702 C C . GLY A 1 90 ? -3.198 1.751 13.246 1.00 95.38 90 GLY A C 1
ATOM 703 O O . GLY A 1 90 ? -3.235 0.604 12.799 1.00 95.38 90 GLY A O 1
ATOM 704 N N . PHE A 1 91 ? -2.985 2.811 12.461 1.00 96.19 91 PHE A N 1
ATOM 705 C CA . PHE A 1 91 ? -2.714 2.709 11.026 1.00 96.19 91 PHE A CA 1
ATOM 706 C C . PHE A 1 91 ? -1.298 2.178 10.743 1.00 96.19 91 PHE A C 1
ATOM 708 O O . PHE A 1 91 ? -1.085 1.561 9.702 1.00 96.19 91 PHE A O 1
ATOM 715 N N . ASN A 1 92 ? -0.351 2.358 11.671 1.00 95.44 92 ASN A N 1
ATOM 716 C CA . ASN A 1 92 ? 1.048 1.923 11.576 1.00 95.44 92 ASN A CA 1
ATOM 717 C C . ASN A 1 92 ? 1.705 2.359 10.252 1.00 95.44 92 ASN A C 1
ATOM 719 O O . ASN A 1 92 ? 2.191 1.535 9.470 1.00 95.44 92 ASN A O 1
ATOM 723 N N . ALA A 1 93 ? 1.642 3.651 9.919 1.00 95.50 93 ALA A N 1
ATOM 724 C CA . ALA A 1 93 ? 2.366 4.175 8.764 1.00 95.50 93 ALA A CA 1
ATOM 725 C C . ALA A 1 93 ? 3.876 4.170 9.045 1.00 95.50 93 ALA A C 1
ATOM 727 O O . ALA A 1 93 ? 4.339 4.816 9.984 1.00 95.50 93 ALA A O 1
ATOM 728 N N . ARG A 1 94 ? 4.631 3.468 8.196 1.00 95.69 94 ARG A N 1
ATOM 729 C CA . ARG A 1 94 ? 6.099 3.409 8.199 1.00 95.69 94 ARG A CA 1
ATOM 730 C C . ARG A 1 94 ? 6.622 4.162 6.981 1.00 95.69 94 ARG A C 1
ATOM 732 O O . ARG A 1 94 ? 6.099 3.928 5.889 1.00 95.69 94 ARG A O 1
ATOM 739 N N . GLY A 1 95 ? 7.619 5.031 7.151 1.00 95.12 95 GLY A N 1
ATOM 740 C CA . GLY A 1 95 ? 8.232 5.782 6.055 1.00 95.12 95 GLY A CA 1
ATOM 741 C C . GLY A 1 95 ? 8.969 4.854 5.087 1.00 95.12 95 GLY A C 1
ATOM 742 O O . GLY A 1 95 ? 10.138 4.546 5.289 1.00 95.12 95 GLY A O 1
ATOM 743 N N . ALA A 1 96 ? 8.271 4.357 4.066 1.00 96.44 96 ALA A N 1
ATOM 744 C CA . ALA A 1 96 ? 8.761 3.338 3.137 1.00 96.44 96 ALA A CA 1
ATOM 745 C C . ALA A 1 96 ? 9.523 3.900 1.925 1.00 96.44 96 ALA A C 1
ATOM 747 O O . ALA A 1 96 ? 10.016 3.120 1.110 1.00 96.44 96 ALA A O 1
ATOM 748 N N . GLY A 1 97 ? 9.606 5.227 1.800 1.00 95.31 97 GLY A N 1
ATOM 749 C CA . GLY A 1 97 ? 10.212 5.888 0.653 1.00 95.31 97 GLY A CA 1
ATOM 750 C C . GLY A 1 97 ? 9.466 5.638 -0.659 1.00 95.31 97 GLY A C 1
ATOM 751 O O . GLY A 1 97 ? 8.306 5.206 -0.685 1.00 95.31 97 GLY A O 1
ATOM 752 N N . SER A 1 98 ? 10.149 5.928 -1.760 1.00 95.06 98 SER A N 1
ATOM 753 C CA . SER A 1 98 ? 9.669 5.755 -3.133 1.00 95.06 98 SER A CA 1
ATOM 754 C C . SER A 1 98 ? 10.660 4.972 -3.990 1.00 95.06 98 SER A C 1
ATOM 756 O O . SER A 1 98 ? 11.844 4.863 -3.667 1.00 95.06 98 SER A O 1
ATOM 758 N N . ASN A 1 99 ? 10.171 4.487 -5.134 1.00 95.25 99 ASN A N 1
ATOM 759 C CA . ASN A 1 99 ? 10.992 4.307 -6.323 1.00 95.25 99 ASN A CA 1
ATOM 760 C C . ASN A 1 99 ? 10.620 5.423 -7.312 1.00 95.25 99 ASN A C 1
ATOM 762 O O . ASN A 1 99 ? 9.497 5.448 -7.804 1.00 95.25 99 ASN A O 1
ATOM 766 N N . ASN A 1 100 ? 11.513 6.356 -7.621 1.00 89.88 100 ASN A N 1
ATOM 767 C CA . ASN A 1 100 ? 11.180 7.507 -8.467 1.00 89.88 100 ASN A CA 1
ATOM 768 C C . ASN A 1 100 ? 11.063 7.157 -9.958 1.00 89.88 100 ASN A C 1
ATOM 770 O O . ASN A 1 100 ? 10.639 8.004 -10.742 1.00 89.88 100 ASN A O 1
ATOM 774 N N . GLY A 1 101 ? 11.427 5.930 -10.354 1.00 77.25 101 GLY A N 1
ATOM 775 C CA . GLY A 1 101 ? 11.412 5.490 -11.745 1.00 77.25 101 GLY A CA 1
ATOM 776 C C . GLY A 1 101 ? 12.296 6.366 -12.624 1.00 77.25 101 GLY A C 1
ATOM 777 O O . GLY A 1 101 ? 11.827 6.902 -13.621 1.00 77.25 101 GLY A O 1
ATOM 778 N N . GLY A 1 102 ? 13.540 6.580 -12.192 1.00 74.25 102 GLY A N 1
ATOM 779 C CA . GLY A 1 102 ? 14.471 7.548 -12.764 1.00 74.25 102 GLY A CA 1
ATOM 780 C C . GLY A 1 102 ? 15.931 7.269 -12.374 1.00 74.25 102 GLY A C 1
ATOM 781 O O . GLY A 1 102 ? 16.194 6.419 -11.524 1.00 74.25 102 GLY A O 1
ATOM 782 N N . ILE A 1 103 ? 16.858 8.090 -12.888 1.00 68.44 103 ILE A N 1
ATOM 783 C CA . ILE A 1 103 ? 18.307 8.109 -12.568 1.00 68.44 103 ILE A CA 1
ATOM 784 C C . ILE A 1 103 ? 18.609 8.107 -11.054 1.00 68.44 103 ILE A C 1
ATOM 786 O O . ILE A 1 103 ? 19.652 7.617 -10.630 1.00 68.44 103 ILE A O 1
ATOM 790 N N . ILE A 1 104 ? 17.725 8.677 -10.229 1.00 72.19 104 ILE A N 1
ATOM 791 C CA . ILE A 1 104 ? 17.777 8.549 -8.766 1.00 72.19 104 ILE A CA 1
ATOM 792 C C . ILE A 1 104 ? 16.628 7.631 -8.370 1.00 72.19 104 ILE A C 1
ATOM 794 O O . ILE A 1 104 ? 15.511 8.096 -8.140 1.00 72.19 104 ILE A O 1
ATOM 798 N N . SER A 1 105 ? 16.897 6.328 -8.356 1.00 83.50 105 SER A N 1
ATOM 799 C CA . SER A 1 105 ? 15.859 5.300 -8.312 1.00 83.50 105 SER A CA 1
ATOM 800 C C . SER A 1 105 ? 15.097 5.245 -6.996 1.00 83.50 105 SER A C 1
ATOM 802 O O . SER A 1 105 ? 13.892 5.073 -7.047 1.00 83.50 105 SER A O 1
ATOM 804 N N . PHE A 1 106 ? 15.723 5.467 -5.838 1.00 94.75 106 PHE A N 1
ATOM 805 C CA . PHE A 1 106 ? 15.046 5.406 -4.534 1.00 94.75 106 PHE A CA 1
ATOM 806 C C . PHE A 1 106 ? 15.307 6.653 -3.685 1.00 94.75 106 PHE A C 1
ATOM 808 O O . PHE A 1 106 ? 16.420 7.185 -3.689 1.00 94.75 106 PHE A O 1
ATOM 815 N N . SER A 1 107 ? 14.297 7.114 -2.944 1.00 93.56 107 SER A N 1
ATOM 816 C CA . SER A 1 107 ? 14.421 8.247 -2.017 1.00 93.56 107 SER A CA 1
ATOM 817 C C . SER A 1 107 ? 13.477 8.144 -0.818 1.00 93.56 107 SER A C 1
ATOM 819 O O . SER A 1 107 ? 12.570 7.313 -0.780 1.00 93.56 107 SER A O 1
ATOM 821 N N . ASP A 1 108 ? 13.703 9.022 0.161 1.00 92.50 108 ASP A N 1
ATOM 822 C CA . ASP A 1 108 ? 12.786 9.349 1.258 1.00 92.50 108 ASP A CA 1
ATOM 823 C C . ASP A 1 108 ? 12.438 8.182 2.207 1.00 92.50 108 ASP A C 1
ATOM 825 O O . ASP A 1 108 ? 11.389 8.194 2.863 1.00 92.50 108 ASP A O 1
ATOM 829 N N . LEU A 1 109 ? 13.297 7.157 2.302 1.00 94.75 109 LEU A N 1
ATOM 830 C CA . LEU A 1 109 ? 13.153 6.117 3.328 1.00 94.75 109 LEU A CA 1
ATOM 831 C C . LEU A 1 109 ? 13.240 6.744 4.718 1.00 94.75 109 LEU A C 1
ATOM 833 O O . LEU A 1 109 ? 14.131 7.545 4.985 1.00 94.75 109 LEU A O 1
ATOM 837 N N . ASN A 1 110 ? 12.336 6.341 5.608 1.00 93.25 110 ASN A N 1
ATOM 838 C CA . ASN A 1 110 ? 12.155 6.908 6.943 1.00 93.25 110 ASN A CA 1
ATOM 839 C C . ASN A 1 110 ? 11.787 8.410 6.964 1.00 93.25 110 ASN A C 1
ATOM 841 O O . ASN A 1 110 ? 11.765 9.019 8.031 1.00 93.25 110 ASN A O 1
ATOM 845 N N . GLU A 1 111 ? 11.460 9.008 5.818 1.00 91.44 111 GLU A N 1
ATOM 846 C CA . GLU A 1 111 ? 11.038 10.414 5.706 1.00 91.44 111 GLU A CA 1
ATOM 847 C C . GLU A 1 111 ? 9.645 10.541 5.088 1.00 91.44 111 GLU A C 1
ATOM 849 O O . GLU A 1 111 ? 8.892 11.457 5.427 1.00 91.44 111 GLU A O 1
ATOM 854 N N . SER A 1 112 ? 9.252 9.599 4.223 1.00 92.38 112 SER A N 1
ATOM 855 C CA . SER A 1 112 ? 7.928 9.597 3.608 1.00 92.38 112 SER A CA 1
ATOM 856 C C . SER A 1 112 ? 7.314 8.209 3.449 1.00 92.38 112 SER A C 1
ATOM 858 O O . SER A 1 112 ? 7.995 7.199 3.262 1.00 92.38 112 SER A O 1
ATOM 860 N N . LEU A 1 113 ? 5.984 8.173 3.487 1.00 95.00 113 LEU A N 1
ATOM 861 C CA . LEU A 1 113 ? 5.167 7.064 3.014 1.00 95.00 113 LEU A CA 1
ATOM 862 C C . LEU A 1 113 ? 4.251 7.583 1.909 1.00 95.00 113 LEU A C 1
ATOM 864 O O . LEU A 1 113 ? 3.264 8.261 2.193 1.00 95.00 113 LEU A O 1
ATOM 868 N N . GLY A 1 114 ? 4.550 7.229 0.661 1.00 94.62 114 GLY A N 1
ATOM 869 C CA . GLY A 1 114 ? 3.609 7.392 -0.442 1.00 94.62 114 GLY A CA 1
ATOM 870 C C . GLY A 1 114 ? 2.708 6.169 -0.587 1.00 94.62 114 GLY A C 1
ATOM 871 O O . GLY A 1 114 ? 3.175 5.027 -0.573 1.00 94.62 114 GLY A O 1
ATOM 872 N N . LEU A 1 115 ? 1.407 6.413 -0.726 1.00 96.12 115 LEU A N 1
ATOM 873 C CA . LEU A 1 115 ? 0.369 5.409 -0.916 1.00 96.12 115 LEU A CA 1
ATOM 874 C C . LEU A 1 115 ? -0.293 5.595 -2.278 1.00 96.12 115 LEU A C 1
ATOM 876 O O . LEU A 1 115 ? -0.928 6.620 -2.527 1.00 96.12 115 LEU A O 1
ATOM 880 N N . ARG A 1 116 ? -0.197 4.597 -3.161 1.00 94.81 116 ARG A N 1
ATOM 881 C CA . ARG A 1 116 ? -0.925 4.625 -4.434 1.00 94.81 116 ARG A CA 1
ATOM 882 C C . ARG A 1 116 ? -2.436 4.546 -4.202 1.00 94.81 116 ARG A C 1
ATOM 884 O O . ARG A 1 116 ? -2.919 3.762 -3.382 1.00 94.81 116 ARG A O 1
ATOM 891 N N . THR A 1 117 ? -3.178 5.329 -4.983 1.00 94.56 117 THR A N 1
ATOM 892 C CA . THR A 1 117 ? -4.639 5.242 -5.102 1.00 94.56 117 THR A CA 1
ATOM 893 C C . THR A 1 117 ? -5.013 4.798 -6.514 1.00 94.56 117 THR A C 1
ATOM 895 O O . THR A 1 117 ? -4.202 4.877 -7.435 1.00 94.56 117 THR A O 1
ATOM 898 N N . LYS A 1 118 ? -6.263 4.374 -6.715 1.00 94.06 118 LYS A N 1
ATOM 899 C CA . LYS A 1 118 ? -6.805 4.085 -8.056 1.00 94.06 118 LYS A CA 1
ATOM 900 C C . LYS A 1 118 ? -7.508 5.285 -8.711 1.00 94.06 118 LYS A C 1
ATOM 902 O O . LYS A 1 118 ? -8.269 5.114 -9.660 1.00 94.06 118 LYS A O 1
ATOM 907 N N . THR A 1 119 ? -7.311 6.494 -8.183 1.00 93.19 119 THR A N 1
ATOM 908 C CA . THR A 1 119 ? -7.962 7.714 -8.688 1.00 93.19 119 THR A CA 1
ATOM 909 C C . THR A 1 119 ? -7.138 8.320 -9.806 1.00 93.19 119 THR A C 1
ATOM 911 O O . THR A 1 119 ? -5.968 8.635 -9.597 1.00 93.19 119 THR A O 1
ATOM 914 N N . ASN A 1 120 ? -7.744 8.519 -10.975 1.00 89.25 120 ASN A N 1
ATOM 915 C CA . ASN A 1 120 ? -7.067 9.191 -12.077 1.00 89.25 120 ASN A CA 1
ATOM 916 C C . ASN A 1 120 ? -6.964 10.703 -11.803 1.00 89.25 120 ASN A C 1
ATOM 918 O O . ASN A 1 120 ? -7.959 11.355 -11.478 1.00 89.25 120 ASN A O 1
ATOM 922 N N . GLY A 1 121 ? -5.755 11.245 -11.900 1.00 82.12 121 GLY A N 1
ATOM 923 C CA . GLY A 1 121 ? -5.451 12.669 -11.808 1.00 82.12 121 GLY A CA 1
ATOM 924 C C . GLY A 1 121 ? -5.283 13.307 -13.186 1.00 82.12 121 GLY A C 1
ATOM 925 O O . GLY A 1 121 ? -5.715 12.768 -14.201 1.00 82.12 121 GLY A O 1
ATOM 926 N N . PHE A 1 122 ? -4.665 14.488 -13.224 1.00 73.81 122 PHE A N 1
ATOM 927 C CA . PHE A 1 122 ? -4.452 15.218 -14.478 1.00 73.81 122 PHE A CA 1
ATOM 928 C C . PHE A 1 122 ? -3.183 14.758 -15.216 1.00 73.81 122 PHE A C 1
ATOM 930 O O . PHE A 1 122 ? -3.182 14.733 -16.444 1.00 73.81 122 PHE A O 1
ATOM 937 N N . PHE A 1 123 ? -2.125 14.367 -14.488 1.00 69.12 123 PHE A N 1
ATOM 938 C CA . PHE A 1 123 ? -0.865 13.865 -15.077 1.00 69.12 123 PHE A CA 1
ATOM 939 C C . PHE A 1 123 ? -0.546 12.394 -14.748 1.00 69.12 123 PHE A C 1
ATOM 941 O O . PHE A 1 123 ? 0.581 11.961 -14.964 1.00 69.12 123 PHE A O 1
ATOM 948 N N . GLY A 1 124 ? -1.512 11.638 -14.225 1.00 79.94 124 GLY A N 1
ATOM 949 C CA . GLY A 1 124 ? -1.327 10.249 -13.790 1.00 79.94 124 GLY A CA 1
ATOM 950 C C . GLY A 1 124 ? -2.231 9.908 -12.613 1.00 79.94 124 GLY A C 1
ATOM 951 O O . GLY A 1 124 ? -3.021 10.745 -12.162 1.00 79.94 124 GLY A O 1
ATOM 952 N N . TYR A 1 125 ? -2.128 8.688 -12.095 1.00 87.38 125 TYR A N 1
ATOM 953 C CA . TYR A 1 125 ? -2.893 8.288 -10.914 1.00 87.38 125 TYR A CA 1
ATOM 954 C C . TYR A 1 125 ? -2.371 8.965 -9.644 1.00 87.38 125 TYR A C 1
ATOM 956 O O . TYR A 1 125 ? -1.167 9.084 -9.415 1.00 87.38 125 TYR A O 1
ATOM 964 N N . ARG A 1 126 ? -3.303 9.393 -8.790 1.00 88.88 126 ARG A N 1
ATOM 965 C CA . ARG A 1 126 ? -2.992 10.132 -7.565 1.00 88.88 126 ARG A CA 1
ATOM 966 C C . ARG A 1 126 ? -2.386 9.231 -6.491 1.00 88.88 126 ARG A C 1
ATOM 968 O O . ARG A 1 126 ? -2.793 8.075 -6.327 1.00 88.88 126 ARG A O 1
ATOM 975 N N . SER A 1 127 ? -1.488 9.795 -5.696 1.00 90.50 127 SER A N 1
ATOM 976 C CA . SER A 1 127 ? -0.955 9.198 -4.470 1.00 90.50 127 SER A CA 1
ATOM 977 C C . SER A 1 127 ? -1.339 10.029 -3.242 1.00 90.50 127 SER A C 1
ATOM 979 O O . SER A 1 127 ? -1.646 11.213 -3.345 1.00 90.50 127 SER A O 1
ATOM 981 N N . TYR A 1 128 ? -1.367 9.392 -2.076 1.00 91.94 128 TYR A N 1
ATOM 982 C CA . TYR A 1 128 ? -1.508 10.044 -0.776 1.00 91.94 128 TYR A CA 1
ATOM 983 C C . TYR A 1 128 ? -0.177 9.940 -0.046 1.00 91.94 128 TYR A C 1
ATOM 985 O O . TYR A 1 128 ? 0.343 8.832 0.090 1.00 91.94 128 TYR A O 1
ATOM 993 N N . VAL A 1 129 ? 0.387 11.059 0.403 1.00 91.75 129 VAL A N 1
ATOM 994 C CA . VAL A 1 129 ? 1.734 11.070 0.979 1.00 91.75 129 VAL A CA 1
ATOM 995 C C . VAL A 1 129 ? 1.690 11.551 2.422 1.00 91.75 129 VAL A C 1
ATOM 997 O O . VAL A 1 129 ? 1.179 12.626 2.724 1.00 91.75 129 VAL A O 1
ATOM 1000 N N . ILE A 1 130 ? 2.267 10.749 3.312 1.00 91.75 130 ILE A N 1
ATOM 1001 C CA . ILE A 1 130 ? 2.597 11.144 4.681 1.00 91.75 130 ILE A CA 1
ATOM 1002 C C . ILE A 1 130 ? 4.079 11.505 4.703 1.00 91.75 130 ILE A C 1
ATOM 1004 O O . ILE A 1 130 ? 4.904 10.683 4.301 1.00 91.75 130 ILE A O 1
ATOM 1008 N N . LYS A 1 131 ? 4.416 12.708 5.175 1.00 87.69 131 LYS A N 1
ATOM 1009 C CA . LYS A 1 131 ? 5.803 13.174 5.285 1.00 87.69 131 LYS A CA 1
ATOM 1010 C C . LYS A 1 131 ? 6.181 13.557 6.708 1.00 87.69 131 LYS A C 1
ATOM 1012 O O . LYS A 1 131 ? 5.359 14.107 7.438 1.00 87.69 131 LYS A O 1
ATOM 1017 N N . SER A 1 132 ? 7.448 13.325 7.030 1.00 83.88 132 SER A N 1
ATOM 1018 C CA . SER A 1 132 ? 8.168 13.856 8.186 1.00 83.88 132 SER A CA 1
ATOM 1019 C C . SER A 1 132 ? 9.446 14.518 7.674 1.00 83.88 132 SER A C 1
ATOM 1021 O O . SER A 1 132 ? 10.468 13.851 7.539 1.00 83.88 132 SER A O 1
ATOM 1023 N N . GLU A 1 133 ? 9.396 15.819 7.389 1.00 72.56 133 GLU A N 1
ATOM 1024 C CA . GLU A 1 133 ? 10.536 16.575 6.851 1.00 72.56 133 GLU A CA 1
ATOM 1025 C C . GLU A 1 133 ? 10.638 17.948 7.520 1.00 72.56 133 GLU A C 1
ATOM 1027 O O . GLU A 1 133 ? 9.631 18.613 7.779 1.00 72.56 133 GLU A O 1
ATOM 1032 N N . PHE A 1 134 ? 11.867 18.405 7.778 1.00 66.88 134 PHE A N 1
ATOM 1033 C CA . PHE A 1 134 ? 12.157 19.750 8.298 1.00 66.88 134 PHE A CA 1
ATOM 1034 C C . PHE A 1 134 ? 11.403 20.104 9.597 1.00 66.88 134 PHE A C 1
ATOM 1036 O O . PHE A 1 134 ? 11.098 21.271 9.849 1.00 66.88 134 PHE A O 1
ATOM 1043 N N . GLY A 1 135 ? 11.087 19.103 10.425 1.00 60.94 135 GLY A N 1
ATOM 1044 C CA . GLY A 1 135 ? 10.331 19.277 11.670 1.00 60.94 135 GLY A CA 1
ATOM 1045 C C . GLY A 1 135 ? 8.814 19.444 11.499 1.00 60.94 135 GLY A C 1
ATOM 1046 O O . GLY A 1 135 ? 8.129 19.682 12.495 1.00 60.94 135 GLY A O 1
ATOM 1047 N N . TYR A 1 136 ? 8.278 19.288 10.283 1.00 57.25 136 TYR A N 1
ATOM 1048 C CA . TYR A 1 136 ? 6.842 19.304 9.996 1.00 57.25 136 TYR A CA 1
ATOM 1049 C C . TYR A 1 136 ? 6.338 17.912 9.611 1.00 57.25 136 TYR A C 1
ATOM 1051 O O . TYR A 1 136 ? 6.985 17.188 8.856 1.00 57.25 136 TYR A O 1
ATOM 1059 N N . ASN A 1 137 ? 5.147 17.566 10.107 1.00 62.91 137 ASN A N 1
ATOM 1060 C CA . ASN A 1 137 ? 4.448 16.334 9.752 1.00 62.91 137 ASN A CA 1
ATOM 1061 C C . ASN A 1 137 ? 3.115 16.698 9.137 1.00 62.91 137 ASN A C 1
ATOM 1063 O O . ASN A 1 137 ? 2.234 17.218 9.823 1.00 62.91 137 ASN A O 1
ATOM 1067 N N . PHE A 1 138 ? 2.973 16.439 7.849 1.00 69.12 138 PHE A N 1
ATOM 1068 C CA . PHE A 1 138 ? 1.762 16.776 7.129 1.00 69.12 138 PHE A CA 1
ATOM 1069 C C . PHE A 1 138 ? 1.407 15.678 6.146 1.00 69.12 138 PHE A C 1
ATOM 1071 O O . PHE A 1 138 ? 2.239 14.889 5.688 1.00 69.12 138 PHE A O 1
ATOM 1078 N N . VAL A 1 139 ? 0.120 15.648 5.852 1.00 66.19 139 VAL A N 1
ATOM 1079 C CA . VAL A 1 139 ? -0.420 14.958 4.698 1.00 66.19 139 VAL A CA 1
ATOM 1080 C C . VAL A 1 139 ? -0.255 15.899 3.508 1.00 66.19 139 VAL A C 1
ATOM 1082 O O . VAL A 1 139 ? -0.840 16.982 3.506 1.00 66.19 139 VAL A O 1
ATOM 1085 N N . ASP A 1 140 ? 0.583 15.523 2.542 1.00 66.50 140 ASP A N 1
ATOM 1086 C CA . ASP A 1 140 ? 0.770 16.277 1.297 1.00 66.50 140 ASP A CA 1
ATOM 1087 C C . ASP A 1 140 ? -0.292 15.814 0.291 1.00 66.50 140 ASP A C 1
ATOM 1089 O O . ASP A 1 140 ? -0.342 14.634 -0.079 1.00 66.50 140 ASP A O 1
ATOM 1093 N N . ASP A 1 141 ? -1.177 16.732 -0.100 1.00 57.22 141 ASP A N 1
ATOM 1094 C CA . ASP A 1 141 ? -2.304 16.444 -0.984 1.00 57.22 141 ASP A CA 1
ATOM 1095 C C . ASP A 1 141 ? -1.814 16.092 -2.397 1.00 57.22 141 ASP A C 1
ATOM 1097 O O . ASP A 1 141 ? -1.190 16.892 -3.092 1.00 57.22 141 ASP A O 1
ATOM 1101 N N . PHE A 1 142 ? -2.169 14.876 -2.817 1.00 60.47 142 PHE A N 1
ATOM 1102 C CA . PHE A 1 142 ? -2.303 14.397 -4.194 1.00 60.47 142 PHE A CA 1
ATOM 1103 C C . PHE A 1 142 ? -1.269 14.911 -5.188 1.00 60.47 142 PHE A C 1
ATOM 1105 O O . PHE A 1 142 ? -1.535 15.766 -6.041 1.00 60.47 142 PHE A O 1
ATOM 1112 N N . ARG A 1 143 ? -0.096 14.284 -5.161 1.00 61.53 143 ARG A N 1
ATOM 1113 C CA . ARG A 1 143 ? 0.883 14.477 -6.221 1.00 61.53 143 ARG A CA 1
ATOM 1114 C C . ARG A 1 143 ? 0.355 13.870 -7.511 1.00 61.53 143 ARG A C 1
ATOM 1116 O O . ARG A 1 143 ? -0.106 12.728 -7.552 1.00 61.53 143 ARG A O 1
ATOM 1123 N N . ASN A 1 144 ? 0.418 14.660 -8.577 1.00 58.88 144 ASN A N 1
ATOM 1124 C CA . ASN A 1 144 ? 0.324 14.105 -9.914 1.00 58.88 144 ASN A CA 1
ATOM 1125 C C . ASN A 1 144 ? 1.699 13.527 -10.235 1.00 58.88 144 ASN A C 1
ATOM 1127 O O . ASN A 1 144 ? 2.619 14.257 -10.602 1.00 58.88 144 ASN A O 1
ATOM 1131 N N . GLU A 1 145 ? 1.847 12.232 -10.015 1.00 67.12 145 GLU A N 1
ATOM 1132 C CA . GLU A 1 145 ? 3.099 11.532 -10.252 1.00 67.12 145 GLU A CA 1
ATOM 1133 C C . GLU A 1 145 ? 3.044 10.764 -11.547 1.00 67.12 145 GLU A C 1
ATOM 1135 O O . GLU A 1 145 ? 1.990 10.284 -11.966 1.00 67.12 145 GLU A O 1
ATOM 1140 N N . ASN A 1 146 ? 4.218 10.613 -12.149 1.00 79.19 146 ASN A N 1
ATOM 1141 C CA . ASN A 1 146 ? 4.366 9.710 -13.265 1.00 79.19 146 ASN A CA 1
ATOM 1142 C C . ASN A 1 146 ?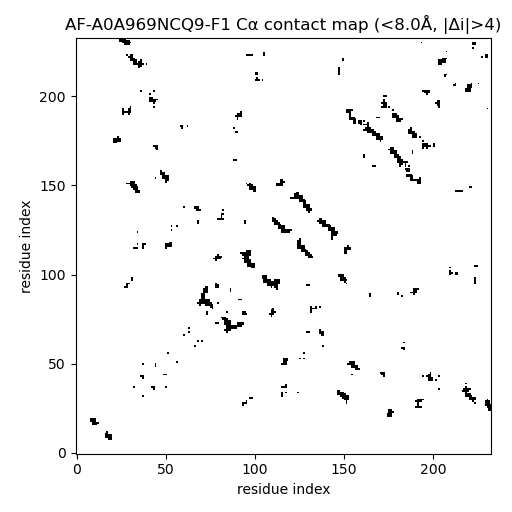 3.903 8.305 -12.837 1.00 79.19 146 ASN A C 1
ATOM 1144 O O . ASN A 1 146 ? 4.186 7.836 -11.727 1.00 79.19 146 ASN A O 1
ATOM 1148 N N . ASP A 1 147 ? 3.185 7.623 -13.722 1.00 87.25 147 ASP A N 1
ATOM 1149 C CA . ASP A 1 147 ? 2.587 6.322 -13.436 1.00 87.25 147 ASP A CA 1
ATOM 1150 C C . ASP A 1 147 ? 3.622 5.231 -13.159 1.00 87.25 147 ASP A C 1
ATOM 1152 O O . ASP A 1 147 ? 3.294 4.204 -12.565 1.00 87.25 147 ASP A O 1
ATOM 1156 N N . ILE A 1 148 ? 4.884 5.488 -13.503 1.00 90.81 148 ILE A N 1
ATOM 1157 C CA . ILE A 1 148 ? 6.012 4.624 -13.168 1.00 90.81 148 ILE A CA 1
ATOM 1158 C C . ILE A 1 148 ? 6.495 4.758 -11.716 1.00 90.81 148 ILE A C 1
ATOM 1160 O O . ILE A 1 148 ? 7.152 3.839 -11.253 1.00 90.81 148 ILE A O 1
ATOM 1164 N N . VAL A 1 149 ? 6.188 5.819 -10.956 1.00 92.00 149 VAL A N 1
ATOM 1165 C CA . VAL A 1 149 ? 6.703 5.958 -9.572 1.00 92.00 149 VAL A CA 1
ATOM 1166 C C . VAL A 1 149 ? 6.251 4.766 -8.706 1.00 92.00 149 VAL A C 1
ATOM 1168 O O . VAL A 1 149 ? 5.077 4.409 -8.654 1.00 92.00 149 VAL A O 1
ATOM 1171 N N . GLY A 1 150 ? 7.166 4.088 -8.031 1.00 95.44 150 GLY A N 1
ATOM 1172 C CA . GLY A 1 150 ? 6.834 3.022 -7.097 1.00 95.44 150 GLY A CA 1
ATOM 1173 C C . GLY A 1 150 ? 6.464 3.593 -5.735 1.00 95.44 150 GLY A C 1
ATOM 1174 O O . GLY A 1 150 ? 7.289 4.242 -5.095 1.00 95.44 150 GLY A O 1
ATOM 1175 N N . TYR A 1 151 ? 5.258 3.288 -5.264 1.00 96.44 151 TYR A N 1
ATOM 1176 C CA . TYR A 1 151 ? 4.813 3.621 -3.913 1.00 96.44 151 TYR A CA 1
ATOM 1177 C C . TYR A 1 151 ? 4.131 2.448 -3.225 1.00 96.44 151 TYR A C 1
ATOM 1179 O O . TYR A 1 151 ? 3.680 1.499 -3.865 1.00 96.44 151 TYR A O 1
ATOM 1187 N N . SER A 1 152 ? 4.055 2.516 -1.898 1.00 98.38 152 SER A N 1
ATOM 1188 C CA . SER A 1 152 ? 3.349 1.512 -1.108 1.00 98.38 152 SER A CA 1
ATOM 1189 C C . SER A 1 152 ? 1.849 1.514 -1.423 1.00 98.38 152 SER A C 1
ATOM 1191 O O . SER A 1 152 ? 1.301 2.456 -1.996 1.00 98.38 152 SER A O 1
ATOM 1193 N N . VAL A 1 153 ? 1.151 0.453 -1.021 1.00 98.31 153 VAL A N 1
ATOM 1194 C CA . VAL A 1 153 ? -0.310 0.341 -1.141 1.00 98.31 153 VAL A CA 1
ATOM 1195 C C . VAL A 1 153 ? -0.910 0.003 0.222 1.00 98.31 153 VAL A C 1
ATOM 1197 O O . VAL A 1 153 ? -0.386 -0.841 0.951 1.00 98.31 153 VAL A O 1
ATOM 1200 N N . ARG A 1 154 ? -2.041 0.637 0.553 1.00 97.31 154 ARG A N 1
ATOM 1201 C CA . ARG A 1 154 ? -2.906 0.297 1.693 1.00 97.31 154 ARG A CA 1
ATOM 1202 C C . ARG A 1 154 ? -4.295 -0.004 1.177 1.00 97.31 154 ARG A C 1
ATOM 1204 O O . ARG A 1 154 ? -4.963 0.899 0.698 1.00 97.31 154 ARG A O 1
ATOM 1211 N N . LEU A 1 155 ? -4.724 -1.261 1.242 1.00 98.50 155 LEU A N 1
ATOM 1212 C CA . LEU A 1 155 ? -6.061 -1.633 0.781 1.00 98.50 155 LEU A CA 1
ATOM 1213 C C . LEU A 1 155 ? -7.121 -1.214 1.796 1.00 98.50 155 LEU A C 1
ATOM 1215 O O . LEU A 1 155 ? -6.853 -1.139 2.997 1.00 98.50 155 LEU A O 1
ATOM 1219 N N . ARG A 1 156 ? -8.342 -1.024 1.300 1.00 98.38 156 ARG A N 1
ATOM 1220 C CA . ARG A 1 156 ? -9.536 -0.889 2.129 1.00 98.38 156 ARG A CA 1
ATOM 1221 C C . ARG A 1 156 ? -10.580 -1.927 1.751 1.00 98.38 156 ARG A C 1
ATOM 1223 O O . ARG A 1 156 ? -10.672 -2.354 0.597 1.00 98.38 156 ARG A O 1
ATOM 1230 N N . LYS A 1 157 ? -11.387 -2.325 2.721 1.00 98.44 157 LYS A N 1
ATOM 1231 C CA . LYS A 1 157 ? -12.496 -3.248 2.503 1.00 98.44 157 LYS A CA 1
ATOM 1232 C C . LYS A 1 157 ? -13.684 -2.503 1.912 1.00 98.44 157 LYS A C 1
ATOM 1234 O O . LYS A 1 157 ? -14.020 -1.412 2.361 1.00 98.44 157 LYS A O 1
ATOM 1239 N N . ILE A 1 158 ? -14.340 -3.103 0.923 1.00 97.94 158 ILE A N 1
ATOM 1240 C CA . ILE A 1 158 ? -15.491 -2.498 0.233 1.00 97.94 158 ILE A CA 1
ATOM 1241 C C . ILE A 1 158 ? -16.667 -2.304 1.201 1.00 97.94 158 ILE A C 1
ATOM 1243 O O . ILE A 1 158 ? -17.369 -1.301 1.139 1.00 97.94 158 ILE A O 1
ATOM 1247 N N . SER A 1 159 ? -16.875 -3.262 2.105 1.00 96.88 159 SER A N 1
ATOM 1248 C CA . SER A 1 159 ? -17.872 -3.181 3.169 1.00 96.88 159 SER A CA 1
ATOM 1249 C C . SER A 1 159 ? -17.327 -3.856 4.421 1.00 96.88 159 SER A C 1
ATOM 1251 O O . SER A 1 159 ? -16.808 -4.975 4.358 1.00 96.88 159 SER A O 1
ATOM 1253 N N . THR A 1 160 ? -17.428 -3.173 5.559 1.00 96.31 160 THR A N 1
ATOM 1254 C CA . THR A 1 160 ? -16.995 -3.699 6.851 1.00 96.31 160 THR A CA 1
ATOM 1255 C C . THR A 1 160 ? -18.157 -3.765 7.834 1.00 96.31 160 THR A C 1
ATOM 1257 O O . THR A 1 160 ? -19.061 -2.934 7.817 1.00 96.31 160 THR A O 1
ATOM 1260 N N . SER A 1 161 ? -18.123 -4.781 8.694 1.00 96.94 161 SER A N 1
ATOM 1261 C CA . SER A 1 161 ? -18.962 -4.879 9.889 1.00 96.94 161 SER A CA 1
ATOM 1262 C C . SER A 1 161 ? -18.227 -4.401 11.145 1.00 96.94 161 SER A C 1
ATOM 1264 O O . SER A 1 161 ? -18.772 -4.513 12.241 1.00 96.94 161 SER A O 1
ATOM 1266 N N . LEU A 1 162 ? -16.971 -3.963 11.005 1.00 97.56 162 LEU A N 1
ATOM 1267 C CA . LEU A 1 162 ? -16.150 -3.489 12.108 1.00 97.56 162 LEU A CA 1
ATOM 1268 C C . LEU A 1 162 ? -16.489 -2.034 12.438 1.00 97.56 162 LEU A C 1
ATOM 1270 O O . LEU A 1 162 ? -16.621 -1.189 11.556 1.00 97.56 162 LEU A O 1
ATOM 1274 N N . SER A 1 163 ? -16.562 -1.743 13.728 1.00 97.75 163 SER A N 1
ATOM 1275 C CA . SER A 1 163 ? -16.620 -0.395 14.291 1.00 97.75 163 SER A CA 1
ATOM 1276 C C . SER A 1 163 ? -15.214 0.179 14.481 1.00 97.75 163 SER A C 1
ATOM 1278 O O . SER A 1 163 ? -14.245 -0.571 14.595 1.00 97.75 163 SER A O 1
ATOM 1280 N N . ASN A 1 164 ? -15.103 1.507 14.579 1.00 97.19 164 ASN A N 1
ATOM 1281 C CA . ASN A 1 164 ? -13.830 2.209 14.788 1.00 97.19 164 ASN A CA 1
ATOM 1282 C C . ASN A 1 164 ? -12.984 1.588 15.914 1.00 97.19 164 ASN A C 1
ATOM 1284 O O . ASN A 1 164 ? -13.492 1.313 17.001 1.00 97.19 164 ASN A O 1
ATOM 1288 N N . GLY A 1 165 ? -11.694 1.387 15.645 1.00 94.50 165 GLY A N 1
ATOM 1289 C CA . GLY A 1 165 ? -10.729 0.775 16.560 1.00 94.50 165 GLY A CA 1
ATOM 1290 C C . GLY A 1 165 ? -10.744 -0.757 16.583 1.00 94.50 165 GLY A C 1
ATOM 1291 O O . GLY A 1 165 ? -9.851 -1.361 17.172 1.00 94.50 165 GLY A O 1
ATOM 1292 N N . GLN A 1 166 ? -11.723 -1.414 15.950 1.00 97.50 166 GLN A N 1
ATOM 1293 C CA . GLN A 1 166 ? -11.722 -2.871 15.834 1.00 97.50 166 GLN A CA 1
ATOM 1294 C C . GLN A 1 166 ? -10.760 -3.341 14.744 1.00 97.50 166 GLN A C 1
ATOM 1296 O O . GLN A 1 166 ? -10.632 -2.714 13.690 1.00 97.50 166 GLN A O 1
ATOM 1301 N N . VAL A 1 167 ? -10.121 -4.479 15.006 1.00 96.62 167 VAL A N 1
ATOM 1302 C CA . VAL A 1 167 ? -9.147 -5.108 14.113 1.00 96.62 167 VAL A CA 1
ATOM 1303 C C . VAL A 1 167 ? -9.747 -6.292 13.365 1.00 96.62 167 VAL A C 1
ATOM 1305 O O . VAL A 1 167 ? -10.691 -6.934 13.832 1.00 96.62 167 VAL A O 1
ATOM 1308 N N . GLY A 1 168 ? -9.162 -6.609 12.218 1.00 95.50 168 GLY A N 1
ATOM 1309 C CA . GLY A 1 168 ? -9.518 -7.765 11.407 1.00 95.50 168 GLY A CA 1
ATOM 1310 C C . GLY A 1 168 ? -8.306 -8.333 10.673 1.00 95.50 168 GLY A C 1
ATOM 1311 O O . GLY A 1 168 ? -7.164 -8.210 11.119 1.00 95.50 168 GLY A O 1
ATOM 1312 N N . SER A 1 169 ? -8.565 -8.988 9.542 1.00 94.94 169 SER A N 1
ATOM 1313 C CA . SER A 1 169 ? -7.511 -9.533 8.687 1.00 94.94 169 SER A CA 1
ATOM 1314 C C . SER A 1 169 ? -7.908 -9.509 7.213 1.00 94.94 169 SER A C 1
ATOM 1316 O O . SER A 1 169 ? -9.083 -9.654 6.864 1.00 94.94 169 SER A O 1
ATOM 1318 N N . TYR A 1 170 ? -6.903 -9.361 6.360 1.00 96.00 170 TYR A N 1
ATOM 1319 C CA . TYR A 1 170 ? -6.963 -9.531 4.914 1.00 96.00 170 TYR A CA 1
ATOM 1320 C C . TYR A 1 170 ? -6.098 -10.731 4.521 1.00 96.00 170 TYR A C 1
ATOM 1322 O O . TYR A 1 170 ? -5.016 -10.922 5.074 1.00 96.00 170 TYR A O 1
ATOM 1330 N N . SER A 1 171 ? -6.560 -11.533 3.564 1.00 95.06 171 SER A N 1
ATOM 1331 C CA . SER A 1 171 ? -5.757 -12.588 2.939 1.00 95.06 171 SER A CA 1
ATOM 1332 C C . SER A 1 171 ? -5.509 -12.221 1.482 1.00 95.06 171 SER A C 1
ATOM 1334 O O . SER A 1 171 ? -6.466 -12.120 0.712 1.00 95.06 171 SER A O 1
ATOM 1336 N N . GLY A 1 172 ? -4.240 -12.027 1.131 1.00 95.88 172 GLY A N 1
ATOM 1337 C CA . GLY A 1 172 ? -3.785 -11.723 -0.221 1.00 95.88 172 GLY A CA 1
ATOM 1338 C C . GLY A 1 172 ? -4.031 -12.852 -1.215 1.00 95.88 172 GLY A C 1
ATOM 1339 O O . GLY A 1 172 ? -4.331 -13.989 -0.834 1.00 95.88 172 GLY A O 1
ATOM 1340 N N . ASN A 1 173 ? -3.885 -12.536 -2.497 1.00 96.69 173 ASN A N 1
ATOM 1341 C CA . ASN A 1 173 ? -3.996 -13.489 -3.600 1.00 96.69 173 ASN A CA 1
ATOM 1342 C C . ASN A 1 173 ? -2.880 -14.547 -3.547 1.00 96.69 173 ASN A C 1
ATOM 1344 O O . ASN A 1 173 ? -3.075 -15.686 -3.968 1.00 96.69 173 ASN A O 1
ATOM 1348 N N . ASP A 1 174 ? -1.725 -14.199 -2.979 1.00 94.12 174 ASP A N 1
ATOM 1349 C CA . ASP A 1 174 ? -0.617 -15.118 -2.708 1.00 94.12 174 ASP A CA 1
ATOM 1350 C C . ASP A 1 174 ? -0.724 -15.902 -1.384 1.00 94.12 174 ASP A C 1
ATOM 1352 O O . ASP A 1 174 ? 0.145 -16.719 -1.062 1.00 94.12 174 ASP A O 1
ATOM 1356 N N . GLY A 1 175 ? -1.806 -15.696 -0.626 1.00 91.94 175 GLY A N 1
ATOM 1357 C CA . GLY A 1 175 ? -2.062 -16.352 0.657 1.00 91.94 175 GLY A CA 1
ATOM 1358 C C . GLY A 1 175 ? -1.406 -15.684 1.870 1.00 91.94 175 GLY A C 1
ATOM 1359 O O . GLY A 1 175 ? -1.568 -16.185 2.988 1.00 91.94 175 GLY A O 1
ATOM 1360 N N . THR A 1 176 ? -0.693 -14.567 1.697 1.00 92.00 176 THR A N 1
ATOM 1361 C CA . THR A 1 176 ? -0.152 -13.774 2.809 1.00 92.00 176 THR A CA 1
ATOM 1362 C C . THR A 1 176 ? -1.285 -13.119 3.599 1.00 92.00 176 THR A C 1
ATOM 1364 O O . THR A 1 176 ? -2.242 -12.595 3.030 1.00 92.00 176 THR A O 1
ATOM 1367 N N . SER A 1 177 ? -1.197 -13.155 4.931 1.00 93.25 177 SER A N 1
ATOM 1368 C CA . SER A 1 177 ? -2.184 -12.523 5.811 1.00 93.25 177 SER A CA 1
ATOM 1369 C C . SER A 1 177 ? -1.688 -11.176 6.308 1.00 93.25 177 SER A C 1
ATOM 1371 O O . SER A 1 177 ? -0.559 -11.081 6.782 1.00 93.25 177 SER A O 1
ATOM 1373 N N . TYR A 1 178 ? -2.566 -10.179 6.301 1.00 95.31 178 TYR A N 1
ATOM 1374 C CA . TYR A 1 178 ? -2.273 -8.824 6.759 1.00 95.31 178 TYR A CA 1
ATOM 1375 C C . TYR A 1 178 ? -3.279 -8.403 7.839 1.00 95.31 178 TYR A C 1
ATOM 1377 O O . TYR A 1 178 ? -4.472 -8.694 7.691 1.00 95.31 178 TYR A O 1
ATOM 1385 N N . PRO A 1 179 ? -2.841 -7.744 8.924 1.00 96.06 179 PRO A N 1
ATOM 1386 C CA . PRO A 1 179 ? -3.743 -7.163 9.911 1.00 96.06 179 PRO A CA 1
ATOM 1387 C C . PRO A 1 179 ? -4.506 -5.963 9.336 1.00 96.06 179 PRO A C 1
ATOM 1389 O O . PRO A 1 179 ? -4.046 -5.286 8.410 1.00 96.06 179 PRO A O 1
ATOM 1392 N N . THR A 1 180 ? -5.693 -5.711 9.885 1.00 97.88 180 THR A N 1
ATOM 1393 C CA . THR A 1 180 ? -6.561 -4.602 9.470 1.00 97.88 180 THR A CA 1
ATOM 1394 C C . THR A 1 180 ? -7.056 -3.822 10.680 1.00 97.88 180 THR A C 1
ATOM 1396 O O . THR A 1 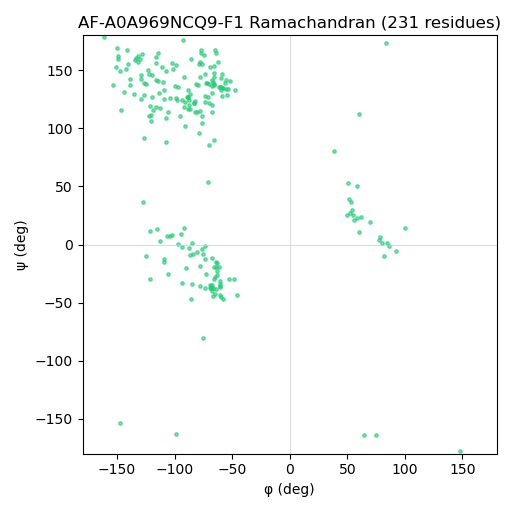180 ? -7.105 -4.357 11.789 1.00 97.88 180 THR A O 1
ATOM 1399 N N . ILE A 1 181 ? -7.431 -2.562 10.468 1.00 98.00 181 ILE A N 1
ATOM 1400 C CA . ILE A 1 181 ? -7.971 -1.656 11.485 1.00 98.00 181 ILE A CA 1
ATOM 1401 C C . ILE A 1 181 ? -9.135 -0.853 10.899 1.00 98.00 181 ILE A C 1
ATOM 1403 O O . ILE A 1 181 ? -9.062 -0.380 9.764 1.00 98.00 181 ILE A O 1
ATOM 1407 N N . CYS A 1 182 ? -10.221 -0.695 11.654 1.00 98.38 182 CYS A N 1
ATOM 1408 C CA . CYS A 1 182 ? -11.318 0.186 11.262 1.00 98.38 182 CYS A CA 1
ATOM 1409 C C . CYS A 1 182 ? -11.070 1.619 11.752 1.00 98.38 182 CYS A C 1
ATOM 1411 O O . CYS A 1 182 ? -10.959 1.861 12.955 1.00 98.38 182 CYS A O 1
ATOM 1413 N N . ILE A 1 183 ? -11.006 2.570 10.820 1.00 97.31 183 ILE A N 1
ATOM 1414 C CA . ILE A 1 183 ? -10.821 4.002 11.072 1.00 97.31 183 ILE A CA 1
ATOM 1415 C C . ILE A 1 183 ? -11.906 4.746 10.299 1.00 97.31 183 ILE A C 1
ATOM 1417 O O . ILE A 1 183 ? -12.045 4.576 9.089 1.00 97.31 183 ILE A O 1
ATOM 1421 N N . ASN A 1 184 ? -12.673 5.573 11.007 1.00 96.00 184 ASN A N 1
ATOM 1422 C CA . ASN A 1 184 ? -13.771 6.359 10.443 1.00 96.00 184 ASN A CA 1
ATOM 1423 C C . ASN A 1 184 ? -14.788 5.534 9.618 1.00 96.00 184 ASN A C 1
ATOM 1425 O O . ASN A 1 184 ? -15.242 5.957 8.561 1.00 96.00 184 ASN A O 1
ATOM 1429 N N . GLY A 1 185 ? -15.119 4.325 10.079 1.00 96.12 185 GLY A N 1
ATOM 1430 C CA . GLY A 1 185 ? -16.067 3.420 9.424 1.00 96.12 185 GLY A CA 1
ATOM 1431 C C . GLY A 1 185 ? -15.513 2.665 8.211 1.00 96.12 185 GLY A C 1
ATOM 1432 O O . GLY A 1 185 ? -16.261 1.931 7.568 1.00 96.12 185 GLY A O 1
ATOM 1433 N N . ILE A 1 186 ? -14.222 2.812 7.898 1.00 98.06 186 ILE A N 1
ATOM 1434 C CA . ILE A 1 186 ? -13.548 2.096 6.812 1.00 98.06 186 ILE A CA 1
ATOM 1435 C C . ILE A 1 186 ? -12.510 1.145 7.413 1.00 98.06 186 ILE A C 1
ATOM 1437 O O . ILE A 1 186 ? -11.698 1.541 8.245 1.00 98.06 186 ILE A O 1
ATOM 1441 N N . GLU A 1 187 ? -12.522 -0.117 6.984 1.00 98.50 187 GLU A N 1
ATOM 1442 C CA . GLU A 1 187 ? -11.517 -1.111 7.373 1.00 98.50 187 GLU A CA 1
ATOM 1443 C C . GLU A 1 187 ? -10.327 -1.060 6.409 1.00 98.50 187 GLU A C 1
ATOM 1445 O O . GLU A 1 187 ? -10.475 -1.339 5.218 1.00 98.50 187 GLU A O 1
ATOM 1450 N N . TRP A 1 188 ? -9.155 -0.715 6.936 1.00 98.56 188 TRP A N 1
ATOM 1451 C CA . TRP A 1 188 ? -7.899 -0.523 6.211 1.00 98.56 188 TRP A CA 1
ATOM 1452 C C . TRP A 1 188 ? -6.898 -1.620 6.547 1.00 98.56 188 TRP A C 1
ATOM 1454 O O . TRP A 1 188 ? -6.904 -2.128 7.668 1.00 98.56 188 TRP A O 1
ATOM 1464 N N . LEU A 1 189 ? -5.971 -1.933 5.637 1.00 98.38 189 LEU A N 1
ATOM 1465 C CA . LEU A 1 189 ? -4.744 -2.622 6.046 1.00 98.38 189 LEU A CA 1
ATOM 1466 C C . LEU A 1 189 ? -3.993 -1.774 7.071 1.00 98.38 189 LEU A C 1
ATOM 1468 O O . LEU A 1 189 ? -3.750 -0.586 6.848 1.00 98.38 189 LEU A O 1
ATOM 1472 N N . SER A 1 190 ? -3.564 -2.408 8.159 1.00 97.19 190 SER A N 1
ATOM 1473 C CA . SER A 1 190 ? -2.752 -1.766 9.191 1.00 97.19 190 SER A CA 1
ATOM 1474 C C . SER A 1 190 ? -1.248 -1.991 8.981 1.00 97.19 190 SER A C 1
ATOM 1476 O O . SER A 1 190 ? -0.462 -1.608 9.833 1.00 97.19 190 SER A O 1
ATOM 1478 N N . CYS A 1 191 ? -0.822 -2.555 7.845 1.00 97.06 191 CYS A N 1
ATOM 1479 C CA . CYS A 1 191 ? 0.558 -2.504 7.345 1.00 97.06 191 CYS A CA 1
ATOM 1480 C C . CYS A 1 191 ? 0.585 -2.328 5.811 1.00 97.06 191 CYS A C 1
ATOM 1482 O O . CYS A 1 191 ? -0.456 -2.430 5.155 1.00 97.06 191 CYS A O 1
ATOM 1484 N N . ASN A 1 192 ? 1.751 -2.007 5.237 1.00 98.25 192 ASN A N 1
ATOM 1485 C CA . ASN A 1 192 ? 1.890 -1.847 3.784 1.00 98.25 192 ASN A CA 1
ATOM 1486 C C . ASN A 1 192 ? 1.665 -3.190 3.068 1.00 98.25 192 ASN A C 1
ATOM 1488 O O . ASN A 1 192 ? 1.971 -4.258 3.596 1.00 98.25 192 ASN A O 1
ATOM 1492 N N . LEU A 1 193 ? 1.118 -3.155 1.856 1.00 98.31 193 LEU A N 1
ATOM 1493 C CA . LEU A 1 193 ? 0.872 -4.368 1.082 1.00 98.31 193 LEU A CA 1
ATOM 1494 C C . LEU A 1 193 ? 2.184 -4.966 0.543 1.00 98.31 193 LEU A C 1
ATOM 1496 O O . LEU A 1 193 ? 3.038 -4.261 0.005 1.00 98.31 193 LEU A O 1
ATOM 1500 N N . ALA A 1 194 ? 2.303 -6.290 0.602 1.00 98.00 194 ALA A N 1
ATOM 1501 C CA . ALA A 1 194 ? 3.420 -7.050 0.034 1.00 98.00 194 ALA A CA 1
ATOM 1502 C C . ALA A 1 194 ? 2.923 -8.186 -0.886 1.00 98.00 194 ALA A C 1
ATOM 1504 O O . ALA A 1 194 ? 3.467 -9.284 -0.863 1.00 98.00 194 ALA A O 1
ATOM 1505 N N . GLU A 1 195 ? 1.845 -7.920 -1.624 1.00 98.00 195 GLU A N 1
ATOM 1506 C CA . GLU A 1 195 ? 1.204 -8.839 -2.558 1.00 98.00 195 GLU A CA 1
ATOM 1507 C C . GLU A 1 195 ? 2.124 -9.165 -3.735 1.00 98.00 195 GLU A C 1
ATOM 1509 O O . GLU A 1 195 ? 2.778 -8.297 -4.321 1.00 98.00 195 GLU A O 1
ATOM 1514 N N . THR A 1 196 ? 2.136 -10.438 -4.109 1.00 98.12 196 THR A N 1
ATOM 1515 C CA . THR A 1 196 ? 2.908 -10.923 -5.253 1.00 98.12 196 THR A CA 1
ATOM 1516 C C . THR A 1 196 ? 2.042 -11.317 -6.437 1.00 98.12 196 THR A C 1
ATOM 1518 O O . THR A 1 196 ? 2.573 -11.438 -7.537 1.00 98.12 196 THR A O 1
ATOM 1521 N N . LYS A 1 197 ? 0.719 -11.435 -6.260 1.00 98.50 197 LYS A N 1
ATOM 1522 C CA . LYS A 1 197 ? -0.184 -11.935 -7.299 1.00 98.50 197 LYS A CA 1
ATOM 1523 C C . LYS A 1 197 ? -1.385 -11.045 -7.571 1.00 98.50 197 LYS A C 1
ATOM 1525 O O . LYS A 1 197 ? -2.010 -10.477 -6.675 1.00 98.50 197 LYS A O 1
ATOM 1530 N N . TYR A 1 198 ? -1.777 -11.026 -8.834 1.00 98.81 198 TYR A N 1
ATOM 1531 C CA . TYR A 1 198 ? -3.113 -10.619 -9.234 1.00 98.81 198 TYR A CA 1
ATOM 1532 C C . TYR A 1 198 ? -4.146 -11.702 -8.898 1.00 98.81 198 TYR A C 1
ATOM 1534 O O . TYR A 1 198 ? -3.815 -12.872 -8.691 1.00 98.81 198 TYR A O 1
ATOM 1542 N N . ARG A 1 199 ? -5.431 -11.336 -8.883 1.00 98.12 199 ARG A N 1
ATOM 1543 C CA . ARG A 1 199 ? -6.542 -12.225 -8.511 1.00 98.12 199 ARG A CA 1
ATOM 1544 C C . ARG A 1 199 ? -6.703 -13.411 -9.459 1.00 98.12 199 ARG A C 1
ATOM 1546 O O . ARG A 1 199 ? -7.206 -14.456 -9.056 1.00 98.12 199 ARG A O 1
ATOM 1553 N N . ASN A 1 200 ? -6.277 -13.270 -10.713 1.00 97.81 200 ASN A N 1
ATOM 1554 C CA . ASN A 1 200 ? -6.263 -14.370 -11.680 1.00 97.81 200 ASN A CA 1
ATOM 1555 C C . ASN A 1 200 ? -5.104 -15.368 -11.463 1.00 97.81 200 ASN A C 1
ATOM 1557 O O . ASN A 1 200 ? -5.044 -16.375 -12.165 1.00 97.81 200 ASN A O 1
ATOM 1561 N N . GLY A 1 201 ? -4.214 -15.109 -10.500 1.00 97.50 201 GLY A N 1
ATOM 1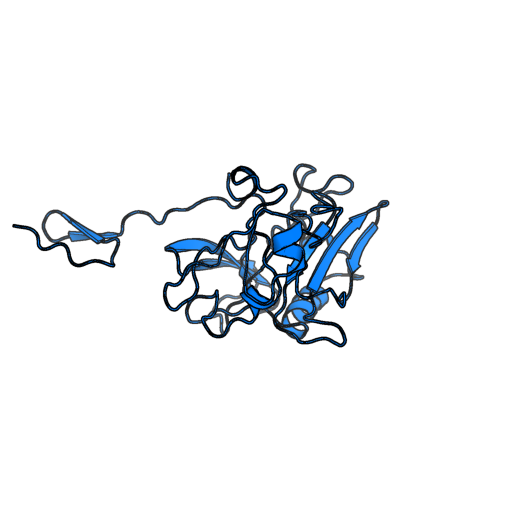562 C CA . GLY A 1 201 ? -3.066 -15.947 -10.167 1.00 97.50 201 GLY A CA 1
ATOM 1563 C C . GLY A 1 201 ? -1.770 -15.577 -10.889 1.00 97.50 201 GLY A C 1
ATOM 1564 O O . GLY A 1 201 ? -0.739 -16.166 -10.560 1.00 97.50 201 GLY A O 1
ATOM 1565 N N . ASP A 1 202 ? -1.799 -14.619 -11.822 1.00 98.56 202 ASP A N 1
ATOM 1566 C CA . ASP A 1 202 ? -0.586 -14.102 -12.459 1.00 98.56 202 ASP A CA 1
ATOM 1567 C C . ASP A 1 202 ? 0.288 -13.378 -11.433 1.00 98.56 202 ASP A C 1
ATOM 1569 O O . ASP A 1 202 ? -0.210 -12.663 -10.560 1.00 98.56 202 ASP A O 1
ATOM 1573 N N . GLU A 1 203 ? 1.602 -13.509 -11.580 1.00 98.69 203 GLU A N 1
ATOM 1574 C CA . GLU A 1 203 ? 2.561 -12.743 -10.787 1.00 98.69 203 GLU A CA 1
ATOM 1575 C C . GLU A 1 203 ? 2.500 -11.254 -11.159 1.00 98.69 203 GLU A C 1
ATOM 1577 O O . GLU A 1 203 ? 2.390 -10.887 -12.335 1.00 98.69 203 GLU A O 1
ATOM 1582 N N . ILE A 1 204 ? 2.637 -10.395 -10.152 1.00 98.75 204 ILE A N 1
ATOM 1583 C CA . ILE A 1 204 ? 2.976 -8.985 -10.334 1.00 98.75 204 ILE A CA 1
ATOM 1584 C C . ILE A 1 204 ? 4.488 -8.937 -10.611 1.00 98.75 204 ILE A C 1
ATOM 1586 O O . ILE A 1 204 ? 5.265 -9.298 -9.719 1.00 98.75 204 ILE A O 1
ATOM 1590 N N . PRO A 1 205 ? 4.932 -8.522 -11.814 1.00 98.56 205 PRO A N 1
ATOM 1591 C CA . PRO A 1 205 ? 6.343 -8.549 -12.187 1.00 98.56 205 PRO A CA 1
ATOM 1592 C C . PRO A 1 205 ? 7.229 -7.784 -11.201 1.00 98.56 205 PRO A C 1
ATOM 1594 O O . PRO A 1 205 ? 6.918 -6.652 -10.833 1.00 98.56 205 PRO A O 1
ATOM 1597 N N . THR A 1 206 ? 8.351 -8.384 -10.802 1.00 98.25 206 THR A N 1
ATOM 1598 C CA . THR A 1 206 ? 9.419 -7.654 -10.112 1.00 98.25 206 THR A CA 1
ATOM 1599 C C . THR A 1 206 ? 10.366 -7.063 -11.153 1.00 98.25 206 THR A C 1
ATOM 1601 O O . THR A 1 206 ? 10.882 -7.808 -11.984 1.00 98.25 206 THR A O 1
ATOM 1604 N N . GLU A 1 207 ? 10.627 -5.760 -11.085 1.00 97.00 207 GLU A N 1
ATOM 1605 C CA . GLU A 1 207 ? 11.615 -5.077 -11.928 1.00 97.00 207 GLU A CA 1
ATOM 1606 C C . GLU A 1 207 ? 12.590 -4.301 -11.037 1.00 97.00 207 GLU A C 1
ATOM 1608 O O . GLU A 1 207 ? 12.170 -3.569 -10.145 1.00 97.00 207 GLU A O 1
ATOM 1613 N N . THR A 1 208 ? 13.890 -4.498 -11.246 1.00 95.00 208 THR A N 1
ATOM 1614 C CA . THR A 1 208 ? 14.965 -3.920 -10.418 1.00 95.00 208 THR A CA 1
ATOM 1615 C C . THR A 1 208 ? 15.974 -3.118 -11.235 1.00 95.00 208 THR A C 1
ATOM 1617 O O . THR A 1 208 ? 16.817 -2.423 -10.667 1.00 95.00 208 THR A O 1
ATOM 1620 N N . ASN A 1 209 ? 15.902 -3.190 -12.565 1.00 93.38 209 ASN A N 1
ATOM 1621 C CA . ASN A 1 209 ? 16.706 -2.390 -13.467 1.00 93.38 209 ASN A CA 1
ATOM 1622 C C . ASN A 1 209 ? 16.061 -1.012 -13.657 1.00 93.38 209 ASN A C 1
ATOM 1624 O O . ASN A 1 209 ? 14.935 -0.896 -14.136 1.00 93.38 209 ASN A O 1
ATOM 1628 N N . GLU A 1 210 ? 16.807 0.035 -13.321 1.00 91.12 210 GLU A N 1
ATOM 1629 C CA . GLU A 1 210 ? 16.328 1.423 -13.338 1.00 91.12 210 GLU A CA 1
ATOM 1630 C C . GLU A 1 210 ? 15.859 1.855 -14.734 1.00 91.12 210 GLU A C 1
ATOM 1632 O O . GLU A 1 210 ? 14.761 2.382 -14.891 1.00 91.12 210 GLU A O 1
ATOM 1637 N N . THR A 1 211 ? 16.644 1.540 -15.769 1.00 91.44 211 THR A N 1
ATOM 1638 C CA . THR A 1 211 ? 16.301 1.863 -17.160 1.00 91.44 211 THR A CA 1
ATOM 1639 C C . THR A 1 211 ? 15.076 1.089 -17.644 1.00 91.44 211 THR A C 1
ATOM 1641 O O . THR A 1 211 ? 14.262 1.630 -18.389 1.00 91.44 211 THR A O 1
ATOM 1644 N N . ALA A 1 212 ? 14.912 -0.174 -17.249 1.00 93.62 212 ALA A N 1
ATOM 1645 C CA . ALA A 1 212 ? 13.718 -0.939 -17.593 1.00 93.62 212 ALA A CA 1
ATOM 1646 C C . ALA A 1 212 ? 12.480 -0.362 -16.895 1.00 93.62 212 ALA A C 1
ATOM 1648 O O . ALA A 1 212 ? 11.461 -0.150 -17.552 1.00 93.62 212 ALA A O 1
ATOM 1649 N N . TRP A 1 213 ? 12.598 -0.036 -15.604 1.00 94.06 213 TRP A N 1
ATOM 1650 C CA . TRP A 1 213 ? 11.529 0.552 -14.802 1.00 94.06 213 TRP A CA 1
ATOM 1651 C C . TRP A 1 213 ? 11.021 1.877 -15.387 1.00 94.06 213 TRP A C 1
ATOM 1653 O O . TRP A 1 213 ? 9.813 2.060 -15.543 1.00 94.06 213 TRP A O 1
ATOM 1663 N N . GLU A 1 214 ? 11.939 2.771 -15.769 1.00 92.06 214 GLU A N 1
ATOM 1664 C CA . GLU A 1 214 ? 11.652 4.052 -16.437 1.00 92.06 214 GLU A CA 1
ATOM 1665 C C . GLU A 1 214 ? 10.777 3.908 -17.694 1.00 92.06 214 GLU A C 1
ATOM 1667 O O . GLU A 1 214 ? 10.029 4.820 -18.042 1.00 92.06 214 GLU A O 1
ATOM 1672 N N . ASN A 1 215 ? 10.865 2.764 -18.380 1.00 92.62 215 ASN A N 1
ATOM 1673 C CA . ASN A 1 215 ? 10.180 2.499 -19.646 1.00 92.62 215 ASN A CA 1
ATOM 1674 C C . ASN A 1 215 ? 8.957 1.577 -19.500 1.00 92.62 215 ASN A C 1
ATOM 1676 O O . ASN A 1 215 ? 8.378 1.151 -20.506 1.00 92.62 215 ASN A O 1
ATOM 1680 N N . LEU A 1 216 ? 8.552 1.241 -18.271 1.00 94.44 216 LEU A N 1
ATOM 1681 C CA . LEU A 1 216 ? 7.400 0.377 -18.041 1.00 94.44 216 LEU A CA 1
ATOM 1682 C C . LEU A 1 216 ? 6.097 1.035 -18.506 1.00 94.44 216 LEU A C 1
ATOM 1684 O O . LEU A 1 216 ? 5.804 2.191 -18.220 1.00 94.44 216 LEU A O 1
ATOM 1688 N N . SER A 1 217 ? 5.269 0.226 -19.162 1.00 94.94 217 SER A N 1
ATOM 1689 C CA . SER A 1 217 ? 3.861 0.521 -19.475 1.00 94.94 217 SER A CA 1
ATOM 1690 C C . SER A 1 217 ? 2.913 -0.532 -18.885 1.00 94.94 217 SER A C 1
ATOM 1692 O O . SER A 1 217 ? 1.734 -0.597 -19.229 1.00 94.94 217 SER A O 1
ATOM 1694 N N . THR A 1 218 ? 3.438 -1.382 -18.000 1.00 96.81 218 THR A N 1
ATOM 1695 C CA . THR A 1 218 ? 2.742 -2.499 -17.357 1.00 96.81 218 THR A CA 1
ATOM 1696 C C . THR A 1 218 ? 2.978 -2.481 -15.855 1.00 96.81 218 THR A C 1
ATOM 1698 O O . THR A 1 218 ? 3.923 -1.857 -15.365 1.00 96.81 218 THR A O 1
ATOM 1701 N N . GLY A 1 219 ? 2.126 -3.194 -15.118 1.00 97.88 219 GLY A N 1
ATOM 1702 C CA . GLY A 1 219 ? 2.271 -3.334 -13.677 1.00 97.88 219 GLY A CA 1
ATOM 1703 C C . GLY A 1 219 ? 3.608 -3.945 -13.278 1.00 97.88 219 GLY A C 1
ATOM 1704 O O . GLY A 1 219 ? 4.038 -4.927 -13.880 1.00 97.88 219 GLY A O 1
ATOM 1705 N N . ALA A 1 220 ? 4.248 -3.357 -12.271 1.00 98.19 220 ALA A N 1
ATOM 1706 C CA . ALA A 1 220 ? 5.449 -3.892 -11.649 1.00 98.19 220 ALA A CA 1
ATOM 1707 C C . ALA A 1 220 ? 5.525 -3.514 -10.167 1.00 98.19 220 ALA A C 1
ATOM 1709 O O . ALA A 1 220 ? 4.864 -2.574 -9.705 1.00 98.19 220 ALA A O 1
ATOM 1710 N N . LYS A 1 221 ? 6.364 -4.250 -9.442 1.00 98.38 221 LYS A N 1
ATOM 1711 C CA . LYS A 1 221 ? 6.722 -3.996 -8.050 1.00 98.38 221 LYS A CA 1
ATOM 1712 C C . LYS A 1 221 ? 8.227 -4.115 -7.819 1.00 98.38 221 LYS A C 1
ATOM 1714 O O . LYS A 1 221 ? 8.918 -4.813 -8.556 1.00 98.38 221 LYS A O 1
ATOM 1719 N N . CYS A 1 222 ? 8.728 -3.505 -6.755 1.00 98.19 222 CYS A N 1
ATOM 1720 C CA . CYS A 1 222 ? 10.076 -3.749 -6.245 1.00 98.19 222 CYS A CA 1
ATOM 1721 C C . CYS A 1 222 ? 10.117 -3.567 -4.723 1.00 98.19 222 CYS A C 1
ATOM 1723 O O . CYS A 1 222 ? 9.243 -2.927 -4.134 1.00 98.19 222 CYS A O 1
ATOM 1725 N N . ALA A 1 223 ? 11.125 -4.141 -4.068 1.00 98.38 223 ALA A N 1
ATOM 1726 C CA . ALA A 1 223 ? 11.460 -3.769 -2.697 1.00 98.38 223 ALA A CA 1
ATOM 1727 C C . ALA A 1 223 ? 12.249 -2.450 -2.697 1.00 98.38 223 ALA A C 1
ATOM 1729 O O . ALA A 1 223 ? 12.911 -2.123 -3.686 1.00 98.38 223 ALA A O 1
ATOM 1730 N N . TYR A 1 224 ? 12.208 -1.696 -1.597 1.00 97.94 224 TYR A N 1
ATOM 1731 C CA . TYR A 1 224 ? 13.060 -0.513 -1.457 1.00 97.94 224 TYR A CA 1
ATOM 1732 C C . TYR A 1 224 ? 14.544 -0.903 -1.594 1.00 97.94 224 TYR A C 1
ATOM 1734 O O . TYR A 1 224 ? 14.976 -1.900 -1.005 1.00 97.94 224 TYR A O 1
ATOM 1742 N N . ASN A 1 225 ? 15.316 -0.137 -2.376 1.00 96.88 225 ASN A N 1
ATOM 1743 C CA . ASN A 1 225 ? 16.703 -0.443 -2.763 1.00 96.88 225 ASN A CA 1
ATOM 1744 C C . ASN A 1 225 ? 16.895 -1.812 -3.443 1.00 96.88 225 ASN A C 1
ATOM 1746 O O . ASN A 1 225 ? 18.003 -2.348 -3.450 1.00 96.88 225 ASN A O 1
ATOM 1750 N N . ASN A 1 226 ? 15.831 -2.397 -4.004 1.00 96.56 226 ASN A N 1
ATOM 1751 C CA . ASN A 1 226 ? 15.837 -3.754 -4.559 1.00 96.56 226 ASN A CA 1
ATOM 1752 C C . ASN A 1 226 ? 16.303 -4.833 -3.559 1.00 96.56 226 ASN A C 1
ATOM 1754 O O . ASN A 1 226 ? 16.793 -5.889 -3.959 1.00 96.56 226 ASN A O 1
ATOM 1758 N N . ASP A 1 227 ? 16.141 -4.577 -2.259 1.00 97.44 227 ASP A N 1
ATOM 1759 C CA . ASP A 1 227 ? 16.527 -5.486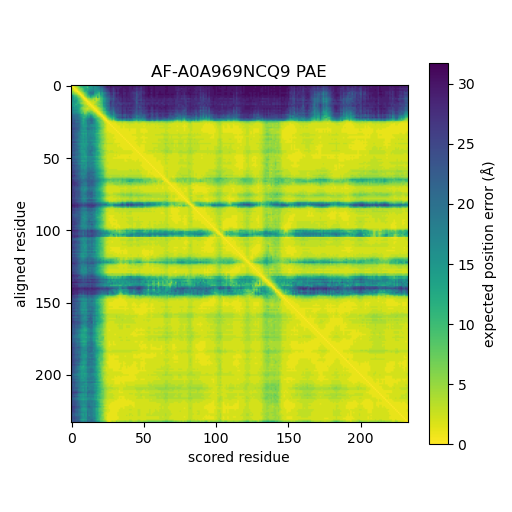 -1.185 1.00 97.44 227 ASP A CA 1
ATOM 1760 C C . ASP A 1 227 ? 15.277 -6.097 -0.542 1.00 97.44 227 ASP A C 1
ATOM 1762 O O . ASP A 1 227 ? 14.531 -5.434 0.177 1.00 97.44 227 ASP A O 1
ATOM 1766 N N . GLU A 1 228 ? 15.043 -7.387 -0.786 1.00 97.00 228 GLU A N 1
ATOM 1767 C CA . GLU A 1 228 ? 13.886 -8.121 -0.255 1.00 97.00 228 GLU A CA 1
ATOM 1768 C C . GLU A 1 228 ? 13.846 -8.170 1.286 1.00 97.00 228 GLU A C 1
ATOM 1770 O O . GLU A 1 228 ? 12.773 -8.368 1.861 1.00 97.00 228 GLU A O 1
ATOM 1775 N N . SER A 1 229 ? 14.968 -7.927 1.981 1.00 97.00 229 SER A N 1
ATOM 1776 C CA . SER A 1 229 ? 14.978 -7.779 3.446 1.00 97.00 229 SER A CA 1
ATOM 1777 C C . SER A 1 229 ? 14.257 -6.513 3.931 1.00 97.00 229 SER A C 1
ATOM 1779 O O . SER A 1 229 ? 13.958 -6.375 5.118 1.00 97.00 229 SER A O 1
ATOM 1781 N N . ASN A 1 230 ? 13.919 -5.595 3.019 1.00 97.69 230 ASN A N 1
ATOM 1782 C CA . ASN A 1 230 ? 13.094 -4.429 3.314 1.00 97.69 230 ASN A CA 1
ATOM 1783 C C . ASN A 1 230 ? 11.585 -4.716 3.269 1.00 97.69 230 ASN A C 1
ATOM 1785 O O . ASN A 1 230 ? 10.794 -3.875 3.690 1.00 97.69 230 ASN A O 1
ATOM 1789 N N . VAL A 1 231 ? 11.152 -5.895 2.816 1.00 97.81 231 VAL A N 1
ATOM 1790 C CA . VAL A 1 231 ? 9.720 -6.193 2.651 1.00 97.81 231 VAL A CA 1
ATOM 1791 C C . VAL A 1 231 ? 9.098 -6.703 3.949 1.00 97.81 231 VAL A C 1
ATOM 1793 O O . VAL A 1 231 ? 8.040 -6.221 4.353 1.00 97.81 231 VAL A O 1
ATOM 1796 N N . PHE A 1 232 ? 9.755 -7.649 4.620 1.00 95.38 232 PHE A N 1
ATOM 1797 C CA . PHE A 1 232 ? 9.266 -8.330 5.824 1.00 95.38 232 PHE A CA 1
ATOM 1798 C C . PHE A 1 232 ? 10.323 -8.328 6.938 1.00 95.38 232 PHE A C 1
ATOM 1800 O O . PHE A 1 232 ? 11.507 -8.166 6.649 1.00 95.38 232 PHE A O 1
ATOM 1807 N N . ILE A 1 233 ? 9.882 -8.529 8.183 1.00 89.38 233 ILE A N 1
ATOM 1808 C CA . ILE A 1 233 ? 10.718 -8.783 9.370 1.00 89.38 233 ILE A CA 1
ATOM 1809 C C . ILE A 1 233 ? 10.884 -10.294 9.575 1.00 89.38 233 ILE A C 1
ATOM 1811 O O . ILE A 1 233 ? 9.901 -11.040 9.334 1.00 89.38 233 ILE A O 1
#

Radius of gyration: 18.02 Å; Cα contacts (8 Å, |Δi|>4): 590; chains: 1; bounding box: 37×64×38 Å

Nearest PDB structures (foldseek):
  8pr7-assembly1_D  TM=2.512E-01  e=2.500E+00  Homo sapiens

Secondary structure (DSSP, 8-state):
-----TT--EEEETTEEEEPPP----BSS--EE-HHHHS-TT-SS-TTEE---HHHHHHHHTTSSTT--TTTBPSSSSS-SS-----TTS--B--EEEE-SSSS-EEEETTEEEEEEEEE-SSSEEEEEEEEETTEEEEEEEEE--TT-BBB---EESS--PPTT-EEEEE-TTS-EEEEEEETTEEEESS-----B-TTS-B--B---HHHHHT--S--EE-GGG-GGGTB-

Solvent-accessible surface area (backbone atoms only — not comparable to full-atom values): 12265 Å² total; per-residue (Å²): 136,84,84,85,73,90,91,66,76,60,48,74,59,96,85,42,77,41,71,60,79,75,59,73,58,53,55,57,41,11,30,24,32,17,43,43,34,66,65,35,91,56,32,58,47,33,91,66,44,35,69,29,40,61,72,56,50,51,53,60,48,70,76,36,67,95,48,39,40,39,43,37,21,34,60,51,59,88,38,19,73,77,55,58,18,66,22,75,64,51,39,41,44,49,24,44,13,39,30,57,38,36,101,65,40,61,49,49,64,24,31,20,29,36,29,50,31,64,30,80,49,92,64,26,41,27,32,48,31,42,38,41,54,98,88,44,50,34,60,51,82,56,50,65,36,60,44,48,34,18,19,24,36,48,42,30,41,76,74,64,91,55,52,66,76,37,72,56,73,46,60,40,56,70,57,46,44,41,53,24,29,12,52,83,68,39,35,28,40,28,42,47,41,68,72,50,18,21,56,82,66,48,72,52,42,77,58,80,52,52,74,59,43,54,67,54,91,60,42,30,30,34,31,56,91,67,34,70,76,40,24,41,104

Sequence (233 aa):
MALVTHNESILSLNGILIKLPLKIKEVKYGYLYNSFAVVDARDMTNVGWTVPTEEDMQSIQAVLTNNEAFPLMESGTEYWSDNVGTNILGFNARGAGSNNGGIISFSDLNESLGLRTKTNGFFGYRSYVIKSEFGYNFVDDFRNENDIVGYSVRLRKISTSLSNGQVGSYSGNDGTSYPTICINGIEWLSCNLAETKYRNGDEIPTETNETAWENLSTGAKCAYNNDESNVFI

pLDDT: mean 87.01, std 16.3, range [33.31, 98.81]

Mean predicted aligned error: 7.34 Å

Foldseek 3Di:
DDDDDDDACWDDDPNDTDNDPFPAFAWQLAKFKFLQQQQPPLAQFDPQKHFAALVRVVLQQVPDDPQFCLCQEAADQPQAPADGRPVVQLLHDGQQFKQQLDPRGTDRGNFKAWAFGNYADDQGGWIWMFGDPPNGTGTDPTDSGDRLMTGWHKMKGPADPDDRQDKDWGQTCVRHIFIWGDDSRIIIGSHTHNGQDGNVRDGQAEDQDSNVSNPDPHMHIAHHNNDPVSTGD